Protein AF-0000000079068233 (afdb_homodimer)

Foldseek 3Di:
DDDDDLVRCPPHLQWDQAPVNFKIKRWTAFCVVVPFKTKIKMKGAAPDKAKAFAPPKKKKKAWQAAKKWKAQPVVRDIDIHHHGDMDIDPPRTTMMIHTNHTTIIMMMIGVGHHSPFHQDPVRYGDDDDDDD/DDDDDLVRCPPHLQWDQAPVNFKIKRWTAFCVVVPFKTKIKMKGAAPDKAKAFAPPKKKKKAWQAAKKWKAQPVVRDIDIHHHGDMDIPPPRTTMMIHTNHTTIIMMMIGRGHHSPFHQDPVRYGDDDDDDD

Nearest PDB structures (foldseek):
  5bxx-assembly2_C  TM=9.827E-01  e=3.154E-15  Sphingopyxis alaskensis RB2256
  5onm-assembly1_A  TM=8.875E-01  e=9.968E-16  Paenibacillus lautus
  5wse-assembly1_D  TM=8.541E-01  e=3.358E-06  Thermotoga maritima MSB8
  5wsf-assembly2_C  TM=8.326E-01  e=1.940E-06  Thermotoga maritima MSB8
  6djz-assembly1_B  TM=8.002E-01  e=8.083E-05  Homo sapiens

pLDDT: mean 96.26, std 4.78, range [65.56, 98.94]

Radius of gyration: 17.79 Å; Cα contacts (8 Å, |Δi|>4): 724; chains: 2; bounding box: 41×50×44 Å

Organism: Streptomyces microflavus (NCBI:txid1919)

Structure (mmCIF, N/CA/C/O backbone):
data_AF-0000000079068233-model_v1
#
loop_
_entity.id
_entity.type
_entity.pdbx_description
1 polymer 'L-ectoine synthase'
#
loop_
_atom_site.group_PDB
_atom_site.id
_atom_site.type_symbol
_atom_site.label_atom_id
_atom_site.label_alt_id
_atom_site.label_comp_id
_atom_site.label_asym_id
_atom_site.label_entity_id
_atom_site.label_seq_id
_atom_site.pdbx_PDB_ins_code
_atom_site.Cartn_x
_atom_site.Cartn_y
_atom_site.Cartn_z
_atom_site.occupancy
_atom_site.B_iso_or_equiv
_atom_site.auth_seq_id
_atom_site.auth_comp_id
_atom_site.auth_asym_id
_atom_site.auth_atom_id
_atom_site.pdbx_PDB_model_num
ATOM 1 N N . MET A 1 1 ? 14.102 9 7.059 1 97.12 1 MET A N 1
ATOM 2 C CA . MET A 1 1 ? 13.273 9.102 5.859 1 97.12 1 MET A CA 1
ATOM 3 C C . MET A 1 1 ? 13.969 8.461 4.66 1 97.12 1 MET A C 1
ATOM 5 O O . MET A 1 1 ? 15.172 8.664 4.457 1 97.12 1 MET A O 1
ATOM 9 N N . ILE A 1 2 ? 13.297 7.566 3.979 1 97.56 2 ILE A N 1
ATOM 10 C CA . ILE A 1 2 ? 13.773 6.969 2.738 1 97.56 2 ILE A CA 1
ATOM 11 C C . ILE A 1 2 ? 12.898 7.422 1.572 1 97.56 2 ILE A C 1
ATOM 13 O O . ILE A 1 2 ? 11.672 7.363 1.653 1 97.56 2 ILE A O 1
ATOM 17 N N . VAL A 1 3 ? 13.445 7.988 0.503 1 98.44 3 VAL A N 1
ATOM 18 C CA . VAL A 1 3 ? 12.75 8.305 -0.736 1 98.44 3 VAL A CA 1
ATOM 19 C C . VAL A 1 3 ? 13.258 7.414 -1.865 1 98.44 3 VAL A C 1
ATOM 21 O O . VAL A 1 3 ? 14.469 7.352 -2.117 1 98.44 3 VAL A O 1
ATOM 24 N N . ARG A 1 4 ? 12.398 6.699 -2.479 1 98.44 4 ARG A N 1
ATOM 25 C CA . ARG A 1 4 ? 12.719 5.75 -3.537 1 98.44 4 ARG A CA 1
ATOM 26 C C . ARG A 1 4 ? 11.625 5.723 -4.598 1 98.44 4 ARG A C 1
ATOM 28 O O . ARG A 1 4 ? 10.438 5.852 -4.277 1 98.44 4 ARG A O 1
ATOM 35 N N . SER A 1 5 ? 11.992 5.496 -5.879 1 98.75 5 SER A N 1
ATOM 36 C CA . SER A 1 5 ? 11 5.398 -6.945 1 98.75 5 SER A CA 1
ATOM 37 C C . SER A 1 5 ? 11.062 4.043 -7.641 1 98.75 5 SER A C 1
ATOM 39 O O . SER A 1 5 ? 12.078 3.344 -7.555 1 98.75 5 SER A O 1
ATOM 41 N N . PHE A 1 6 ? 9.953 3.699 -8.281 1 98.56 6 PHE A N 1
ATOM 42 C CA . PHE A 1 6 ? 9.953 2.479 -9.078 1 98.56 6 PHE A CA 1
ATOM 43 C C . PHE A 1 6 ? 10.992 2.559 -10.195 1 98.56 6 PHE A C 1
ATOM 45 O O . PHE A 1 6 ? 11.602 1.549 -10.547 1 98.56 6 PHE A O 1
ATOM 52 N N . SER A 1 7 ? 11.141 3.719 -10.75 1 97.75 7 SER A N 1
ATOM 53 C CA . SER A 1 7 ? 12.156 3.881 -11.781 1 97.75 7 SER A CA 1
ATOM 54 C C . SER A 1 7 ? 13.547 3.584 -11.242 1 97.75 7 SER A C 1
ATOM 56 O O . SER A 1 7 ? 14.391 3.029 -11.945 1 97.75 7 SER A O 1
ATOM 58 N N . ASP A 1 8 ? 13.828 3.934 -9.93 1 95.88 8 ASP A N 1
ATOM 59 C CA . ASP A 1 8 ? 15.117 3.699 -9.289 1 95.88 8 ASP A CA 1
ATOM 60 C C . ASP A 1 8 ? 15.406 2.205 -9.172 1 95.88 8 ASP A C 1
ATOM 62 O O . ASP A 1 8 ? 16.562 1.79 -9.18 1 95.88 8 ASP A O 1
ATOM 66 N N . ILE A 1 9 ? 14.352 1.406 -9.055 1 96.62 9 ILE A N 1
ATOM 67 C CA . ILE A 1 9 ? 14.656 0.02 -8.711 1 96.62 9 ILE A CA 1
ATOM 68 C C . ILE A 1 9 ? 14.406 -0.878 -9.922 1 96.62 9 ILE A C 1
ATOM 70 O O . ILE A 1 9 ? 14.641 -2.086 -9.867 1 96.62 9 ILE A O 1
ATOM 74 N N . GLU A 1 10 ? 13.984 -0.286 -11.062 1 97.06 10 GLU A N 1
ATOM 75 C CA . GLU A 1 10 ? 13.805 -1.051 -12.297 1 97.06 10 GLU A CA 1
ATOM 76 C C . GLU A 1 10 ? 15.094 -1.745 -12.719 1 97.06 10 GLU A C 1
ATOM 78 O O . GLU A 1 10 ? 16.156 -1.132 -12.719 1 97.06 10 GLU A O 1
ATOM 83 N N . ASN A 1 11 ? 15.055 -3.043 -12.922 1 96.81 11 ASN A N 1
ATOM 84 C CA . ASN A 1 11 ? 16.141 -3.896 -13.398 1 96.81 11 ASN A CA 1
ATOM 85 C C . ASN A 1 11 ? 17.219 -4.066 -12.336 1 96.81 11 ASN A C 1
ATOM 87 O O . ASN A 1 11 ? 18.375 -4.32 -12.672 1 96.81 11 ASN A O 1
ATOM 91 N N . THR A 1 12 ? 16.953 -3.764 -11.133 1 97.56 12 THR A N 1
ATOM 92 C CA . THR A 1 12 ? 17.812 -4.145 -10.016 1 97.56 12 THR A CA 1
ATOM 93 C C . THR A 1 12 ? 17.328 -5.445 -9.383 1 97.56 12 THR A C 1
ATOM 95 O O . THR A 1 12 ? 16.391 -6.074 -9.883 1 97.56 12 THR A O 1
ATOM 98 N N . ASP A 1 13 ? 17.938 -5.863 -8.258 1 96.69 13 ASP A N 1
ATOM 99 C CA . ASP A 1 13 ? 17.531 -7.078 -7.543 1 96.69 13 ASP A CA 1
ATOM 100 C C . ASP A 1 13 ? 16.172 -6.906 -6.879 1 96.69 13 ASP A C 1
ATOM 102 O O . ASP A 1 13 ? 15.555 -7.887 -6.465 1 96.69 13 ASP A O 1
ATOM 106 N N . ARG A 1 14 ? 15.68 -5.688 -6.844 1 97.69 14 ARG A N 1
ATOM 107 C CA . ARG A 1 14 ? 14.367 -5.43 -6.254 1 97.69 14 ARG A CA 1
ATOM 108 C C . ARG A 1 14 ? 13.266 -5.535 -7.301 1 97.69 14 ARG A C 1
ATOM 110 O O . ARG A 1 14 ? 12.078 -5.449 -6.973 1 97.69 14 ARG A O 1
ATOM 117 N N . HIS A 1 15 ? 13.672 -5.59 -8.555 1 98.19 15 HIS A N 1
ATOM 118 C CA . HIS A 1 15 ? 12.758 -5.824 -9.672 1 98.19 15 HIS A CA 1
ATOM 119 C C . HIS A 1 15 ? 12.711 -7.301 -10.047 1 98.19 15 HIS A C 1
ATOM 121 O O . HIS A 1 15 ? 13.516 -7.766 -10.852 1 98.19 15 HIS A O 1
ATOM 127 N N . VAL A 1 16 ? 11.703 -8.031 -9.484 1 97.44 16 VAL A N 1
ATOM 128 C CA . VAL A 1 16 ? 11.625 -9.484 -9.594 1 97.44 16 VAL A CA 1
ATOM 129 C C . VAL A 1 16 ? 10.727 -9.859 -10.773 1 97.44 16 VAL A C 1
ATOM 131 O O . VAL A 1 16 ? 9.617 -9.344 -10.906 1 97.44 16 VAL A O 1
ATOM 134 N N . LYS A 1 17 ? 11.211 -10.688 -11.578 1 96.75 17 LYS A N 1
ATOM 135 C CA . LYS A 1 17 ? 10.422 -11.328 -12.625 1 96.75 17 LYS A CA 1
ATOM 136 C C . LYS A 1 17 ? 10.125 -12.789 -12.281 1 96.75 17 LYS A C 1
ATOM 138 O O . LYS A 1 17 ? 11.047 -13.547 -11.969 1 96.75 17 LYS A O 1
ATOM 143 N N . SER A 1 18 ? 8.898 -13.055 -12.344 1 96.19 18 SER A N 1
ATOM 144 C CA . SER A 1 18 ? 8.5 -14.391 -11.914 1 96.19 18 SER A CA 1
ATOM 145 C C . SER A 1 18 ? 9.109 -15.469 -12.812 1 96.19 18 SER A C 1
ATOM 147 O O . SER A 1 18 ? 9.258 -15.266 -14.016 1 96.19 18 SER A O 1
ATOM 149 N N . ALA A 1 19 ? 9.352 -16.688 -12.219 1 94.81 19 ALA A N 1
ATOM 150 C CA . ALA A 1 19 ? 9.789 -17.844 -12.984 1 94.81 19 ALA A CA 1
ATOM 151 C C . ALA A 1 19 ? 8.711 -18.297 -13.961 1 94.81 19 ALA A C 1
ATOM 153 O O . ALA A 1 19 ? 9.023 -18.781 -15.062 1 94.81 19 ALA A O 1
ATOM 154 N N . SER A 1 20 ? 7.438 -18.172 -13.633 1 94.19 20 SER A N 1
ATOM 155 C CA . SER A 1 20 ? 6.324 -18.578 -14.477 1 94.19 20 SER A CA 1
ATOM 156 C C . SER A 1 20 ? 6.191 -17.688 -15.703 1 94.19 20 SER A C 1
ATOM 158 O O . SER A 1 20 ? 5.516 -18.031 -16.672 1 94.19 20 SER A O 1
ATOM 160 N N . GLY A 1 21 ? 6.758 -16.469 -15.656 1 96.62 21 GLY A N 1
ATOM 161 C CA . GLY A 1 21 ? 6.656 -15.508 -16.734 1 96.62 21 GLY A CA 1
ATOM 162 C C . GLY A 1 21 ? 5.328 -14.781 -16.781 1 96.62 21 GLY A C 1
ATOM 163 O O . GLY A 1 21 ? 5 -14.117 -17.766 1 96.62 21 GLY A O 1
ATOM 164 N N . THR A 1 22 ? 4.535 -14.844 -15.711 1 97.81 22 THR A N 1
ATOM 165 C CA . THR A 1 22 ? 3.182 -14.305 -15.766 1 97.81 22 THR A CA 1
ATOM 166 C C . THR A 1 22 ? 3.107 -12.953 -15.062 1 97.81 22 THR A C 1
ATOM 168 O O . THR A 1 22 ? 2.125 -12.219 -15.211 1 97.81 22 THR A O 1
ATOM 171 N N . TRP A 1 23 ? 4.082 -12.633 -14.266 1 98 23 TRP A N 1
ATOM 172 C CA . TRP A 1 23 ? 4.035 -11.383 -13.516 1 98 23 TRP A CA 1
ATOM 173 C C . TRP A 1 23 ? 5.441 -10.875 -13.227 1 98 23 TRP A C 1
ATOM 175 O O . TRP A 1 23 ? 6.422 -11.609 -13.375 1 98 23 TRP A O 1
ATOM 185 N N . GLU A 1 24 ? 5.574 -9.617 -12.922 1 98.38 24 GLU A N 1
ATOM 186 C CA . GLU A 1 24 ? 6.766 -8.977 -12.367 1 98.38 24 GLU A CA 1
ATOM 187 C C . GLU A 1 24 ? 6.406 -8.055 -11.211 1 98.38 24 GLU A C 1
ATOM 189 O O . GLU A 1 24 ? 5.27 -7.598 -11.102 1 98.38 24 GLU A O 1
ATOM 194 N N . SER A 1 25 ? 7.414 -7.84 -10.344 1 98.5 25 SER A N 1
ATOM 195 C CA . SER A 1 25 ? 7.16 -7.062 -9.133 1 98.5 25 SER A CA 1
ATOM 196 C C . SER A 1 25 ? 8.344 -6.172 -8.789 1 98.5 25 SER A C 1
ATOM 198 O O . SER A 1 25 ? 9.477 -6.645 -8.703 1 98.5 25 SER A O 1
ATOM 200 N N . LYS A 1 26 ? 8.086 -4.855 -8.711 1 98.56 26 LYS A N 1
ATOM 201 C CA . LYS A 1 26 ? 9.047 -3.92 -8.125 1 98.56 26 LYS A CA 1
ATOM 202 C C . LYS A 1 26 ? 8.82 -3.756 -6.629 1 98.56 26 LYS A C 1
ATOM 204 O O . LYS A 1 26 ? 7.789 -3.217 -6.207 1 98.56 26 LYS A O 1
ATOM 209 N N . ARG A 1 27 ? 9.75 -4.203 -5.793 1 98.69 27 ARG A N 1
ATOM 210 C CA . ARG A 1 27 ? 9.586 -4.309 -4.348 1 98.69 27 ARG A CA 1
ATOM 211 C C . ARG A 1 27 ? 10.312 -3.176 -3.631 1 98.69 27 ARG A C 1
ATOM 213 O O . ARG A 1 27 ? 11.516 -3.266 -3.375 1 98.69 27 ARG A O 1
ATOM 220 N N . ILE A 1 28 ? 9.594 -2.186 -3.277 1 98.62 28 ILE A N 1
ATOM 221 C CA . ILE A 1 28 ? 10.164 -0.883 -2.949 1 98.62 28 ILE A CA 1
ATOM 222 C C . ILE A 1 28 ? 10.414 -0.79 -1.445 1 98.62 28 ILE A C 1
ATOM 224 O O . ILE A 1 28 ? 11.336 -0.1 -1.002 1 98.62 28 ILE A O 1
ATOM 228 N N . VAL A 1 29 ? 9.633 -1.408 -0.599 1 98.69 29 VAL A N 1
ATOM 229 C CA . VAL A 1 29 ? 9.883 -1.619 0.823 1 98.69 29 VAL A CA 1
ATOM 230 C C . VAL A 1 29 ? 9.984 -3.115 1.113 1 98.69 29 VAL A C 1
ATOM 232 O O . VAL A 1 29 ? 9.094 -3.885 0.758 1 98.69 29 VAL A O 1
ATOM 235 N N . LEU A 1 30 ? 11.055 -3.49 1.743 1 98.44 30 LEU A N 1
ATOM 236 C CA . LEU A 1 30 ? 11.32 -4.895 2.041 1 98.44 30 LEU A CA 1
ATOM 237 C C . LEU A 1 30 ? 11.5 -5.105 3.541 1 98.44 30 LEU A C 1
ATOM 239 O O . LEU A 1 30 ? 11.5 -4.145 4.312 1 98.44 30 LEU A O 1
ATOM 243 N N . ALA A 1 31 ? 11.617 -6.398 3.906 1 97.94 31 ALA A N 1
ATOM 244 C CA . ALA A 1 31 ? 11.812 -6.773 5.305 1 97.94 31 ALA A CA 1
ATOM 245 C C . ALA A 1 31 ? 13.023 -6.055 5.898 1 97.94 31 ALA A C 1
ATOM 247 O O . ALA A 1 31 ? 13.016 -5.695 7.078 1 97.94 31 ALA A O 1
ATOM 248 N N . LYS A 1 32 ? 14.008 -5.875 5.09 1 97.38 32 LYS A N 1
ATOM 249 C CA . LYS A 1 32 ? 15.25 -5.305 5.594 1 97.38 32 LYS A CA 1
ATOM 250 C C . LYS A 1 32 ? 15.055 -3.854 6.027 1 97.38 32 LYS A C 1
ATOM 252 O O . LYS A 1 32 ? 15.891 -3.289 6.73 1 97.38 32 LYS A O 1
ATOM 257 N N . GLU A 1 33 ? 14 -3.215 5.59 1 97.69 33 GLU A N 1
ATOM 258 C CA . GLU A 1 33 ? 13.711 -1.863 6.062 1 97.69 33 GLU A CA 1
ATOM 259 C C . GLU A 1 33 ? 13.164 -1.881 7.488 1 97.69 33 GLU A C 1
ATOM 261 O O . GLU A 1 33 ? 13.07 -0.835 8.133 1 97.69 33 GLU A O 1
ATOM 266 N N . LYS A 1 34 ? 12.703 -3.025 8.016 1 97.31 34 LYS A N 1
ATOM 267 C CA . LYS A 1 34 ? 12.359 -3.264 9.414 1 97.31 34 LYS A CA 1
ATOM 268 C C . LYS A 1 34 ? 11.219 -2.355 9.859 1 97.31 34 LYS A C 1
ATOM 270 O O . LYS A 1 34 ? 11.234 -1.829 10.969 1 97.31 34 LYS A O 1
ATOM 275 N N . VAL A 1 35 ? 10.203 -2.279 8.977 1 97.94 35 VAL A N 1
ATOM 276 C CA . VAL A 1 35 ? 9.141 -1.346 9.336 1 97.94 35 VAL A CA 1
ATOM 277 C C . VAL A 1 35 ? 7.828 -2.105 9.531 1 97.94 35 VAL A C 1
ATOM 279 O O . VAL A 1 35 ? 6.777 -1.496 9.727 1 97.94 35 VAL A O 1
ATOM 282 N N . GLY A 1 36 ? 7.828 -3.389 9.406 1 97.5 36 GLY A N 1
ATOM 283 C CA . GLY A 1 36 ? 6.688 -4.203 9.797 1 97.5 36 GLY A CA 1
ATOM 284 C C . GLY A 1 36 ? 5.801 -4.578 8.625 1 97.5 36 GLY A C 1
ATOM 285 O O . GLY A 1 36 ? 4.801 -5.285 8.797 1 97.5 36 GLY A O 1
ATOM 286 N N . PHE A 1 37 ? 6.07 -4.098 7.449 1 98.62 37 PHE A N 1
ATOM 287 C CA . PHE A 1 37 ? 5.395 -4.484 6.215 1 98.62 37 PHE A CA 1
ATOM 288 C C . PHE A 1 37 ? 6.324 -4.344 5.02 1 98.62 37 PHE A C 1
ATOM 290 O O . PHE A 1 37 ? 7.395 -3.738 5.125 1 98.62 37 PHE A O 1
ATOM 297 N N . SER A 1 38 ? 6.008 -4.941 3.924 1 98.69 38 SER A N 1
ATOM 298 C CA . SER A 1 38 ? 6.637 -4.648 2.641 1 98.69 38 SER A CA 1
ATOM 299 C C . SER A 1 38 ? 5.629 -4.086 1.645 1 98.69 38 SER A C 1
ATOM 301 O O . SER A 1 38 ? 4.422 -4.281 1.8 1 98.69 38 SER A O 1
ATOM 303 N N . LEU A 1 39 ? 6.09 -3.332 0.691 1 98.88 39 LEU A N 1
ATOM 304 C CA . LEU A 1 39 ? 5.281 -2.617 -0.293 1 98.88 39 LEU A CA 1
ATOM 305 C C . LEU A 1 39 ? 5.844 -2.811 -1.698 1 98.88 39 LEU A C 1
ATOM 307 O O . LEU A 1 39 ? 7.039 -2.617 -1.927 1 98.88 39 LEU A O 1
ATOM 311 N N . HIS A 1 40 ? 4.906 -3.189 -2.613 1 98.69 40 HIS A N 1
ATOM 312 C CA . HIS A 1 40 ? 5.332 -3.549 -3.963 1 98.69 40 HIS A CA 1
ATOM 313 C C . HIS A 1 40 ? 4.375 -2.992 -5.008 1 98.69 40 HIS A C 1
ATOM 315 O O . HIS A 1 40 ? 3.195 -2.766 -4.719 1 98.69 40 HIS A O 1
ATOM 321 N N . GLU A 1 41 ? 4.926 -2.746 -6.207 1 98.81 41 GLU A N 1
ATOM 322 C CA . GLU A 1 41 ? 4.098 -2.697 -7.406 1 98.81 41 GLU A CA 1
ATOM 323 C C . GLU A 1 41 ? 4.258 -3.965 -8.242 1 98.81 41 GLU A C 1
ATOM 325 O O . GLU A 1 41 ? 5.375 -4.328 -8.617 1 98.81 41 GLU A O 1
ATOM 330 N N . THR A 1 42 ? 3.191 -4.59 -8.516 1 98.75 42 THR A N 1
ATOM 331 C CA . THR A 1 42 ? 3.207 -5.82 -9.305 1 98.75 42 THR A CA 1
ATOM 332 C C . THR A 1 42 ? 2.375 -5.664 -10.57 1 98.75 42 THR A C 1
ATOM 334 O O . THR A 1 42 ? 1.307 -5.051 -10.547 1 98.75 42 THR A O 1
ATOM 337 N N . VAL A 1 43 ? 2.889 -6.152 -11.648 1 98.81 43 VAL A N 1
ATOM 338 C CA . VAL A 1 43 ? 2.148 -6.23 -12.906 1 98.81 43 VAL A CA 1
ATOM 339 C C . VAL A 1 43 ? 1.946 -7.695 -13.289 1 98.81 43 VAL A C 1
ATOM 341 O O . VAL A 1 43 ? 2.908 -8.461 -13.359 1 98.81 43 VAL A O 1
ATOM 344 N N . LEU A 1 44 ? 0.718 -8.078 -13.391 1 98.81 44 LEU A N 1
ATOM 345 C CA . LEU A 1 44 ? 0.371 -9.367 -13.984 1 98.81 44 LEU A CA 1
ATOM 346 C C . LEU A 1 44 ? -0.064 -9.195 -15.43 1 98.81 44 LEU A C 1
ATOM 348 O O . LEU A 1 44 ? -0.825 -8.273 -15.75 1 98.81 44 LEU A O 1
ATOM 352 N N . TYR A 1 45 ? 0.343 -10.039 -16.312 1 98.81 45 TYR A N 1
ATOM 353 C CA . TYR A 1 45 ? 0.228 -9.805 -17.75 1 98.81 45 TYR A CA 1
ATOM 354 C C . TYR A 1 45 ? -1.115 -10.289 -18.281 1 98.81 45 TYR A C 1
ATOM 356 O O . TYR A 1 45 ? -1.603 -11.344 -17.875 1 98.81 45 TYR A O 1
ATOM 364 N N . ALA A 1 46 ? -1.608 -9.547 -19.234 1 98.81 46 ALA A N 1
ATOM 365 C CA . ALA A 1 46 ? -2.871 -9.883 -19.891 1 98.81 46 ALA A CA 1
ATOM 366 C C . ALA A 1 46 ? -2.824 -11.289 -20.484 1 98.81 46 ALA A C 1
ATOM 368 O O . ALA A 1 46 ? -1.819 -11.68 -21.078 1 98.81 46 ALA A O 1
ATOM 369 N N . GLY A 1 47 ? -3.93 -11.992 -20.234 1 98.56 47 GLY A N 1
ATOM 370 C CA . GLY A 1 47 ? -4.078 -13.289 -20.891 1 98.56 47 GLY A CA 1
ATOM 371 C C . GLY A 1 47 ? -3.428 -14.422 -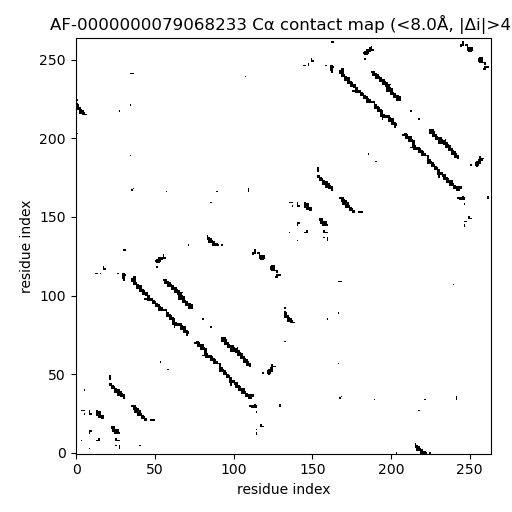20.109 1 98.56 47 GLY A C 1
ATOM 372 O O . GLY A 1 47 ? -3.531 -15.586 -20.5 1 98.56 47 GLY A O 1
ATOM 373 N N . THR A 1 48 ? -2.742 -14.102 -19.031 1 98.31 48 THR A N 1
ATOM 374 C CA . THR A 1 48 ? -2.129 -15.141 -18.203 1 98.31 48 THR A CA 1
ATOM 375 C C . THR A 1 48 ? -3.055 -15.547 -17.062 1 98.31 48 THR A C 1
ATOM 377 O O . THR A 1 48 ? -4.125 -14.961 -16.891 1 98.31 48 THR A O 1
ATOM 380 N N . GLU A 1 49 ? -2.699 -16.562 -16.453 1 97.75 49 GLU A N 1
ATOM 381 C CA . GLU A 1 49 ? -3.328 -17.031 -15.219 1 97.75 49 GLU A CA 1
ATOM 382 C C . GLU A 1 49 ? -2.291 -17.281 -14.125 1 97.75 49 GLU A C 1
ATOM 384 O O . GLU A 1 49 ? -1.25 -17.891 -14.383 1 97.75 49 GLU A O 1
ATOM 389 N N . THR A 1 50 ? -2.539 -16.734 -12.961 1 96.94 50 THR A N 1
ATOM 390 C CA . THR A 1 50 ? -1.636 -16.922 -11.828 1 96.94 50 THR A CA 1
ATOM 391 C C . THR A 1 50 ? -2.398 -17.422 -10.609 1 96.94 50 THR A C 1
ATOM 393 O O . THR A 1 50 ? -3.273 -16.734 -10.086 1 96.94 50 THR A O 1
ATOM 396 N N . SER A 1 51 ? -2.113 -18.641 -10.188 1 96.25 51 SER A N 1
ATOM 397 C CA . SER A 1 51 ? -2.66 -19.219 -8.961 1 96.25 51 SER A CA 1
ATOM 398 C C . SER A 1 51 ? -1.671 -19.094 -7.805 1 96.25 51 SER A C 1
ATOM 400 O O . SER A 1 51 ? -0.512 -19.484 -7.93 1 96.25 51 SER A O 1
ATOM 402 N N . MET A 1 52 ? -2.184 -18.531 -6.652 1 95.19 52 MET A N 1
ATOM 403 C CA . MET A 1 52 ? -1.288 -18.188 -5.555 1 95.19 52 MET A CA 1
ATOM 404 C C . MET A 1 52 ? -1.858 -18.641 -4.219 1 95.19 52 MET A C 1
ATOM 406 O O . MET A 1 52 ? -3.072 -18.797 -4.074 1 95.19 52 MET A O 1
ATOM 410 N N . TRP A 1 53 ? -0.96 -18.906 -3.34 1 94.44 53 TRP A N 1
ATOM 411 C CA . TRP A 1 53 ? -1.292 -19.25 -1.96 1 94.44 53 TRP A CA 1
ATOM 412 C C . TRP A 1 53 ? -0.284 -18.641 -0.991 1 94.44 53 TRP A C 1
ATOM 414 O O . TRP A 1 53 ? 0.875 -19.062 -0.947 1 94.44 53 TRP A O 1
ATOM 424 N N . TYR A 1 54 ? -0.726 -17.703 -0.247 1 93.44 54 TYR A N 1
ATOM 425 C CA . TYR A 1 54 ? 0.105 -17.078 0.775 1 93.44 54 TYR A CA 1
ATOM 426 C C . TYR A 1 54 ? -0.119 -17.719 2.135 1 93.44 54 TYR A C 1
ATOM 428 O O . TYR A 1 54 ? -0.662 -17.094 3.049 1 93.44 54 TYR A O 1
ATOM 436 N N . ALA A 1 55 ? 0.453 -18.891 2.309 1 92.12 55 ALA A N 1
ATOM 437 C CA . ALA A 1 55 ? 0.266 -19.688 3.516 1 92.12 55 ALA A CA 1
ATOM 438 C C . ALA A 1 55 ? 0.897 -19.016 4.73 1 92.12 55 ALA A C 1
ATOM 440 O O . ALA A 1 55 ? 0.51 -19.281 5.867 1 92.12 55 ALA A O 1
ATOM 441 N N . ASN A 1 56 ? 1.839 -18.109 4.457 1 93.38 56 ASN A N 1
ATOM 442 C CA . ASN A 1 56 ? 2.648 -17.547 5.535 1 93.38 56 ASN A CA 1
ATOM 443 C C . ASN A 1 56 ? 2.504 -16.031 5.617 1 93.38 56 ASN A C 1
ATOM 445 O O . ASN A 1 56 ? 3.199 -15.375 6.398 1 93.38 56 ASN A O 1
ATOM 449 N N . HIS A 1 57 ? 1.644 -15.445 4.77 1 95.69 57 HIS A N 1
ATOM 450 C CA . HIS A 1 57 ? 1.548 -13.992 4.688 1 95.69 57 HIS A CA 1
ATOM 451 C C . HIS A 1 57 ? 0.095 -13.539 4.59 1 95.69 57 HIS A C 1
ATOM 453 O O . HIS A 1 57 ? -0.752 -14.266 4.07 1 95.69 57 HIS A O 1
ATOM 459 N N . ILE A 1 58 ? -0.143 -12.414 5.223 1 97.31 58 ILE A N 1
ATOM 460 C CA . ILE A 1 58 ? -1.303 -11.609 4.844 1 97.31 58 ILE A CA 1
ATOM 461 C C . ILE A 1 58 ? -0.927 -10.664 3.703 1 97.31 58 ILE A C 1
ATOM 463 O O . ILE A 1 58 ? 0.162 -10.086 3.699 1 97.31 58 ILE A O 1
ATOM 467 N N . GLU A 1 59 ? -1.827 -10.523 2.729 1 98.5 59 GLU A N 1
ATOM 468 C CA . GLU A 1 59 ? -1.572 -9.602 1.624 1 98.5 59 GLU A CA 1
ATOM 469 C C . GLU A 1 59 ? -2.805 -8.758 1.313 1 98.5 59 GLU A C 1
ATOM 471 O O . GLU A 1 59 ? -3.92 -9.281 1.244 1 98.5 59 GLU A O 1
ATOM 476 N N . ALA A 1 60 ? -2.635 -7.441 1.207 1 98.88 60 ALA A N 1
ATOM 477 C CA . ALA A 1 60 ? -3.592 -6.559 0.545 1 98.88 60 ALA A CA 1
ATOM 478 C C . ALA A 1 60 ? -3.133 -6.211 -0.869 1 98.88 60 ALA A C 1
ATOM 480 O O . ALA A 1 60 ? -1.961 -5.898 -1.089 1 98.88 60 ALA A O 1
ATOM 481 N N . VAL A 1 61 ? -4.027 -6.297 -1.831 1 98.94 61 VAL A N 1
ATOM 482 C CA . VAL A 1 61 ? -3.76 -5.988 -3.232 1 98.94 61 VAL A CA 1
ATOM 483 C C . VAL A 1 61 ? -4.715 -4.898 -3.713 1 98.94 61 VAL A C 1
ATOM 485 O O . VAL A 1 61 ? -5.93 -5.098 -3.742 1 98.94 61 VAL A O 1
ATOM 488 N N . LEU A 1 62 ? -4.184 -3.746 -4.105 1 98.94 62 LEU A N 1
ATOM 489 C CA . LEU A 1 62 ? -4.969 -2.631 -4.617 1 98.94 62 LEU A CA 1
ATOM 490 C C . LEU A 1 62 ? -4.719 -2.428 -6.109 1 98.94 62 LEU A C 1
ATOM 492 O O . LEU A 1 62 ? -3.605 -2.082 -6.512 1 98.94 62 LEU A O 1
ATOM 496 N N . CYS A 1 63 ? -5.762 -2.564 -6.922 1 98.94 63 CYS A N 1
ATOM 497 C CA . CYS A 1 63 ? -5.637 -2.361 -8.359 1 98.94 63 CYS A CA 1
ATOM 498 C C . CYS A 1 63 ? -5.484 -0.882 -8.695 1 98.94 63 CYS A C 1
ATOM 500 O O . CYS A 1 63 ? -6.285 -0.057 -8.25 1 98.94 63 CYS A O 1
ATOM 502 N N . THR A 1 64 ? -4.438 -0.608 -9.484 1 98.81 64 THR A N 1
ATOM 503 C CA . THR A 1 64 ? -4.238 0.777 -9.891 1 98.81 64 THR A CA 1
ATOM 504 C C . THR A 1 64 ? -4.457 0.932 -11.398 1 98.81 64 THR A C 1
ATOM 506 O O . THR A 1 64 ? -4.648 2.045 -11.891 1 98.81 64 THR A O 1
ATOM 509 N N . GLU A 1 65 ? -4.352 -0.043 -12.117 1 98.75 65 GLU A N 1
ATOM 510 C CA . GLU A 1 65 ? -4.531 -0.016 -13.562 1 98.75 65 GLU A CA 1
ATOM 511 C C . GLU A 1 65 ? -4.934 -1.388 -14.094 1 98.75 65 GLU A C 1
ATOM 513 O O . GLU A 1 65 ? -4.461 -2.414 -13.602 1 98.75 65 GLU A O 1
ATOM 518 N N . GLY A 1 66 ? -5.754 -1.421 -15.133 1 98.81 66 GLY A N 1
ATOM 519 C CA . GLY A 1 66 ? -6.18 -2.656 -15.773 1 98.81 66 GLY A CA 1
ATOM 520 C C . GLY A 1 66 ? -7.316 -3.346 -15.039 1 98.81 66 GLY A C 1
ATOM 521 O O . GLY A 1 66 ? -8.008 -2.725 -14.227 1 98.81 66 GLY A O 1
ATOM 522 N N . GLU A 1 67 ? -7.566 -4.559 -15.477 1 98.81 67 GLU A N 1
ATOM 523 C CA . GLU A 1 67 ? -8.664 -5.32 -14.891 1 98.81 67 GLU A CA 1
ATOM 524 C C . GLU A 1 67 ? -8.383 -6.82 -14.93 1 98.81 67 GLU A C 1
ATOM 526 O O . GLU A 1 67 ? -7.645 -7.293 -15.805 1 98.81 67 GLU A O 1
ATOM 531 N N . ALA A 1 68 ? -8.953 -7.508 -13.969 1 98.88 68 ALA A N 1
ATOM 532 C CA . ALA A 1 68 ? -8.75 -8.953 -13.867 1 98.88 68 ALA A CA 1
ATOM 533 C C . ALA A 1 68 ? -9.914 -9.625 -13.141 1 98.88 68 ALA A C 1
ATOM 535 O O . ALA A 1 68 ? -10.633 -8.977 -12.383 1 98.88 68 ALA A O 1
ATOM 536 N N . GLU A 1 69 ? -10.086 -10.844 -13.43 1 98.94 69 GLU A N 1
ATOM 537 C CA . GLU A 1 69 ? -10.961 -11.688 -12.625 1 98.94 69 GLU A CA 1
ATOM 538 C C . GLU A 1 69 ? -10.188 -12.352 -11.484 1 98.94 69 GLU A C 1
ATOM 540 O O . GLU A 1 69 ? -9.117 -12.922 -11.703 1 98.94 69 GLU A O 1
ATOM 545 N N . LEU A 1 70 ? -10.734 -12.242 -10.281 1 98.88 70 LEU A N 1
ATOM 546 C CA . LEU A 1 70 ? -10.211 -12.898 -9.086 1 98.88 70 LEU A CA 1
ATOM 547 C C . LEU A 1 70 ? -11.117 -14.039 -8.648 1 98.88 70 LEU A C 1
ATOM 549 O O . LEU A 1 70 ? -12.328 -13.852 -8.5 1 98.88 70 LEU A O 1
ATOM 553 N N . THR A 1 71 ? -10.531 -15.18 -8.477 1 98.81 71 THR A N 1
ATOM 554 C CA . THR A 1 71 ? -11.281 -16.312 -7.945 1 98.81 71 THR A CA 1
ATOM 555 C C . THR A 1 71 ? -10.758 -16.719 -6.57 1 98.81 71 THR A C 1
ATOM 557 O O . THR A 1 71 ? -9.555 -16.922 -6.391 1 98.81 71 THR A O 1
ATOM 560 N N . ASN A 1 72 ? -11.688 -16.703 -5.574 1 98.44 72 ASN A N 1
ATOM 561 C CA . ASN A 1 72 ? -11.422 -17.406 -4.324 1 98.44 72 ASN A CA 1
ATOM 562 C C . ASN A 1 72 ? -11.547 -18.906 -4.488 1 98.44 72 ASN A C 1
ATOM 564 O O . ASN A 1 72 ? -12.656 -19.438 -4.582 1 98.44 72 ASN A O 1
ATOM 568 N N . ASP A 1 73 ? -10.477 -19.578 -4.48 1 97.75 73 ASP A N 1
ATOM 569 C CA . ASP A 1 73 ? -10.492 -20.984 -4.824 1 97.75 73 ASP A CA 1
ATOM 570 C C . ASP A 1 73 ? -11.047 -21.828 -3.678 1 97.75 73 ASP A C 1
ATOM 572 O O . ASP A 1 73 ? -11.383 -23 -3.863 1 97.75 73 ASP A O 1
ATOM 576 N N . GLU A 1 74 ? -11.102 -21.266 -2.488 1 97 74 GLU A N 1
ATOM 577 C CA . GLU A 1 74 ? -11.695 -21.984 -1.358 1 97 74 GLU A CA 1
ATOM 578 C C . GLU A 1 74 ? -13.203 -22.109 -1.514 1 97 74 GLU A C 1
ATOM 580 O O . GLU A 1 74 ? -13.805 -23.094 -1.081 1 97 74 GLU A O 1
ATOM 585 N N . THR A 1 75 ? -13.828 -21.156 -2.088 1 97.56 75 THR A N 1
ATOM 586 C CA . THR A 1 75 ? -15.281 -21.078 -2.086 1 97.56 75 THR A CA 1
ATOM 587 C C . THR A 1 75 ? -15.828 -21.141 -3.512 1 97.56 75 THR A C 1
ATOM 589 O O . THR A 1 75 ? -17.016 -21.375 -3.717 1 97.56 75 THR A O 1
ATOM 592 N N . GLY A 1 76 ? -14.984 -20.766 -4.484 1 98 76 GLY A N 1
ATOM 593 C CA . GLY A 1 76 ? -15.422 -20.656 -5.867 1 98 76 GLY A CA 1
ATOM 594 C C . GLY A 1 76 ? -15.953 -19.281 -6.227 1 98 76 GLY A C 1
ATOM 595 O O . GLY A 1 76 ? -16.281 -19.016 -7.387 1 98 76 GLY A O 1
ATOM 596 N N . GLU A 1 77 ? -16.078 -18.391 -5.281 1 98.19 77 GLU A N 1
ATOM 597 C CA . GLU A 1 77 ? -16.562 -17.031 -5.527 1 98.19 77 GLU A CA 1
ATOM 598 C C . GLU A 1 77 ? -15.625 -16.266 -6.457 1 98.19 77 GLU A C 1
ATOM 600 O O . GLU A 1 77 ? -14.398 -16.359 -6.324 1 98.19 77 GLU A O 1
ATOM 605 N N . THR A 1 78 ? -16.188 -15.508 -7.422 1 98.69 78 THR A N 1
ATOM 606 C CA . THR A 1 78 ? -15.398 -14.695 -8.344 1 98.69 78 THR A CA 1
ATOM 607 C C . THR A 1 78 ? -15.711 -13.211 -8.172 1 98.69 78 THR A C 1
ATOM 609 O O . THR A 1 78 ? -16.844 -12.852 -7.828 1 98.69 78 THR A O 1
ATOM 612 N N . HIS A 1 79 ? -14.758 -12.398 -8.367 1 98.81 79 HIS A N 1
ATOM 613 C CA . HIS A 1 79 ? -14.867 -10.945 -8.352 1 98.81 79 HIS A CA 1
ATOM 614 C C . HIS A 1 79 ? -14.172 -10.328 -9.555 1 98.81 79 HIS A C 1
ATOM 616 O O . HIS A 1 79 ? -13.156 -10.852 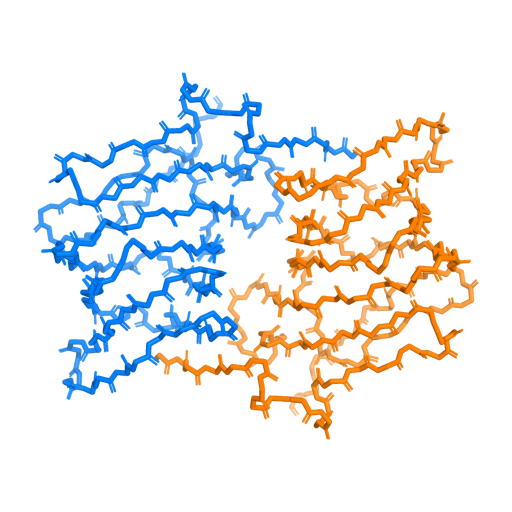-10.023 1 98.81 79 HIS A O 1
ATOM 622 N N . TRP A 1 80 ? -14.75 -9.297 -10.055 1 98.75 80 TRP A N 1
ATOM 623 C CA . TRP A 1 80 ? -14.07 -8.469 -11.047 1 98.75 80 TRP A CA 1
ATOM 624 C C . TRP A 1 80 ? -13.359 -7.301 -10.391 1 98.75 80 TRP A C 1
ATOM 626 O O . TRP A 1 80 ? -13.977 -6.512 -9.672 1 98.75 80 TRP A O 1
ATOM 636 N N . ILE A 1 81 ? -12.062 -7.227 -10.633 1 98.88 81 ILE A N 1
ATOM 637 C CA . ILE A 1 81 ? -11.234 -6.227 -9.969 1 98.88 81 ILE A CA 1
ATOM 638 C C . ILE A 1 81 ? -10.805 -5.156 -10.977 1 98.88 81 ILE A C 1
ATOM 640 O O . ILE A 1 81 ? -10.273 -5.477 -12.039 1 98.88 81 ILE A O 1
ATOM 644 N N . SER A 1 82 ? -11.086 -3.951 -10.68 1 98.75 82 SER A N 1
ATOM 645 C CA . SER A 1 82 ? -10.703 -2.793 -11.484 1 98.75 82 SER A CA 1
ATOM 646 C C . SER A 1 82 ? -10.062 -1.711 -10.617 1 98.75 82 SER A C 1
ATOM 648 O O . SER A 1 82 ? -10.016 -1.83 -9.398 1 98.75 82 SER A O 1
ATOM 650 N N . PRO A 1 83 ? -9.484 -0.661 -11.281 1 98.75 83 PRO A N 1
ATOM 651 C CA . PRO A 1 83 ? -8.75 0.339 -10.508 1 98.75 83 PRO A CA 1
ATOM 652 C C . PRO A 1 83 ? -9.555 0.9 -9.344 1 98.75 83 PRO A C 1
ATOM 654 O O . PRO A 1 83 ? -10.719 1.262 -9.516 1 98.75 83 PRO A O 1
ATOM 657 N N . GLY A 1 84 ? -8.938 0.903 -8.195 1 98.69 84 GLY A N 1
ATOM 658 C CA . GLY A 1 84 ? -9.578 1.395 -6.988 1 98.69 84 GLY A CA 1
ATOM 659 C C . GLY A 1 84 ? -10.18 0.289 -6.141 1 98.69 84 GLY A C 1
ATOM 660 O O . GLY A 1 84 ? -10.602 0.529 -5.008 1 98.69 84 GLY A O 1
ATOM 661 N N . THR A 1 85 ? -10.234 -0.883 -6.66 1 98.88 85 THR A N 1
ATOM 662 C CA . THR A 1 85 ? -10.719 -2.031 -5.898 1 98.88 85 THR A CA 1
ATOM 663 C C . THR A 1 85 ? -9.555 -2.777 -5.25 1 98.88 85 THR A C 1
ATOM 665 O O . THR A 1 85 ? -8.516 -2.986 -5.879 1 98.88 85 THR A O 1
ATOM 668 N N . MET A 1 86 ? -9.727 -3.084 -3.961 1 98.94 86 MET A N 1
ATOM 669 C CA . MET A 1 86 ? -8.734 -3.83 -3.184 1 98.94 86 MET A CA 1
ATOM 670 C C . MET A 1 86 ? -9.281 -5.195 -2.783 1 98.94 86 MET A C 1
ATOM 672 O O . MET A 1 86 ? -10.461 -5.328 -2.463 1 98.94 86 MET A O 1
ATOM 676 N N . TYR A 1 87 ? -8.461 -6.195 -2.816 1 98.88 87 TYR A N 1
ATOM 677 C CA . TYR A 1 87 ? -8.789 -7.43 -2.117 1 98.88 87 TYR A CA 1
ATOM 678 C C . TYR A 1 87 ? -7.742 -7.758 -1.061 1 98.88 87 TYR A C 1
ATOM 680 O O . TYR A 1 87 ? -6.555 -7.484 -1.248 1 98.88 87 TYR A O 1
ATOM 688 N N . LEU A 1 88 ? -8.188 -8.289 0.036 1 98.69 88 LEU A N 1
ATOM 689 C CA . LEU A 1 88 ? -7.383 -8.641 1.202 1 98.69 88 LEU A CA 1
ATOM 690 C C . LEU A 1 88 ? -7.445 -10.141 1.479 1 98.69 88 LEU A C 1
ATOM 692 O O . LEU A 1 88 ? -8.523 -10.68 1.726 1 98.69 88 LEU A O 1
ATOM 696 N N . LEU A 1 89 ? -6.305 -10.773 1.324 1 98 89 LEU A N 1
ATOM 697 C CA . LEU A 1 89 ? -6.191 -12.172 1.709 1 98 89 LEU A CA 1
ATOM 698 C C . LEU A 1 89 ? -5.832 -12.305 3.186 1 98 89 LEU A C 1
ATOM 700 O O . LEU A 1 89 ? -4.66 -12.484 3.529 1 98 89 LEU A O 1
ATOM 704 N N . ASP A 1 90 ? -6.844 -12.312 4.078 1 96.56 90 ASP A N 1
ATOM 705 C CA . ASP A 1 90 ? -6.633 -12.273 5.523 1 96.56 90 ASP A CA 1
ATOM 706 C C . ASP A 1 90 ? -6.773 -13.664 6.141 1 96.56 90 ASP A C 1
ATOM 708 O O . ASP A 1 90 ? -6.59 -13.828 7.348 1 96.56 90 ASP A O 1
ATOM 712 N N . GLY A 1 91 ? -7.094 -14.633 5.422 1 94.31 91 GLY A N 1
ATOM 713 C CA . GLY A 1 91 ? -7.238 -16 5.875 1 94.31 91 GLY A CA 1
ATOM 714 C C . GLY A 1 91 ? -6.379 -16.984 5.102 1 94.31 91 GLY A C 1
ATOM 715 O O . GLY A 1 91 ? -6.645 -18.188 5.094 1 94.31 91 GLY A O 1
ATOM 716 N N . HIS A 1 92 ? -5.402 -16.438 4.281 1 94.44 92 HIS A N 1
ATOM 717 C CA . HIS A 1 92 ? -4.477 -17.25 3.498 1 94.44 92 HIS A CA 1
ATOM 718 C C . HIS A 1 92 ? -5.211 -18.031 2.416 1 94.44 92 HIS A C 1
ATOM 720 O O . HIS A 1 92 ? -4.902 -19.203 2.176 1 94.44 92 HIS A O 1
ATOM 726 N N . GLU A 1 93 ? -6.23 -17.484 1.885 1 96.25 93 GLU A N 1
ATOM 727 C CA . GLU A 1 93 ? -7.035 -18.172 0.883 1 96.25 93 GLU A CA 1
ATOM 728 C C . GLU A 1 93 ? -6.223 -18.453 -0.376 1 96.25 93 GLU A C 1
ATOM 730 O O . GLU A 1 93 ? -5.504 -17.578 -0.869 1 96.25 93 GLU A O 1
ATOM 735 N N . ARG A 1 94 ? -6.328 -19.672 -0.823 1 97.19 94 ARG A N 1
ATOM 736 C CA . ARG A 1 94 ? -5.902 -19.906 -2.199 1 97.19 94 ARG A CA 1
ATOM 737 C C . ARG A 1 94 ? -6.742 -19.094 -3.18 1 97.19 94 ARG A C 1
ATOM 739 O O . ARG A 1 94 ? -7.961 -18.984 -3.023 1 97.19 94 ARG A O 1
ATOM 746 N N . HIS A 1 95 ? -6.109 -18.5 -4.172 1 98.25 95 HIS A N 1
ATOM 747 C CA . HIS A 1 95 ? -6.824 -17.641 -5.098 1 98.25 95 HIS A CA 1
ATOM 748 C C . HIS A 1 95 ? -6.125 -17.578 -6.453 1 98.25 95 HIS A C 1
ATOM 750 O O . HIS A 1 95 ? -4.934 -17.875 -6.555 1 98.25 95 HIS A O 1
ATOM 756 N N . THR A 1 96 ? -6.875 -17.281 -7.477 1 98.38 96 THR A N 1
ATOM 757 C CA . THR A 1 96 ? -6.383 -17.203 -8.844 1 98.38 96 THR A CA 1
ATOM 758 C C . THR A 1 96 ? -6.758 -15.859 -9.469 1 98.38 96 THR A C 1
ATOM 760 O O . THR A 1 96 ? -7.883 -15.383 -9.312 1 98.38 96 THR A O 1
ATOM 763 N N . LEU A 1 97 ? -5.789 -15.25 -10.117 1 98.62 97 LEU A N 1
ATOM 764 C CA . LEU A 1 97 ? -6.031 -14.023 -10.867 1 98.62 97 LEU A CA 1
ATOM 765 C C . LEU A 1 97 ? -5.914 -14.273 -12.367 1 98.62 97 LEU A C 1
ATOM 767 O O . LEU A 1 97 ? -4.98 -14.945 -12.82 1 98.62 97 LEU A O 1
ATOM 771 N N . ARG A 1 98 ? -6.848 -13.766 -13.109 1 98.88 98 ARG A N 1
ATOM 772 C CA . ARG A 1 98 ? -6.867 -13.812 -14.57 1 98.88 98 ARG A CA 1
ATOM 773 C C . ARG A 1 98 ? -7.023 -12.414 -15.164 1 98.88 98 ARG A C 1
ATOM 775 O O . ARG A 1 98 ? -8.141 -11.93 -15.344 1 98.88 98 ARG A O 1
ATOM 782 N N . PRO A 1 99 ? -5.891 -11.82 -15.562 1 98.88 99 PRO A N 1
ATOM 783 C CA . PRO A 1 99 ? -5.957 -10.461 -16.094 1 98.88 99 PRO A CA 1
ATOM 784 C C . PRO A 1 99 ? -6.527 -10.414 -17.516 1 98.88 99 PRO A C 1
ATOM 786 O O . PRO A 1 99 ? -6.035 -11.109 -18.406 1 98.88 99 PRO A O 1
ATOM 789 N N . LYS A 1 100 ? -7.527 -9.594 -17.719 1 98.75 100 LYS A N 1
ATOM 790 C CA . LYS A 1 100 ? -8.023 -9.297 -19.062 1 98.75 100 LYS A CA 1
ATOM 791 C C . LYS A 1 100 ? -7.105 -8.32 -19.797 1 98.75 100 LYS A C 1
ATOM 793 O O . LYS A 1 100 ? -6.891 -8.445 -21 1 98.75 100 LYS A O 1
ATOM 798 N N . THR A 1 101 ? -6.613 -7.383 -19.141 1 98.81 101 THR A N 1
ATOM 799 C CA . THR A 1 101 ? -5.547 -6.469 -19.531 1 98.81 101 THR A CA 1
ATOM 800 C C . THR A 1 101 ? -4.352 -6.598 -18.594 1 98.81 101 THR A C 1
ATOM 802 O O . THR A 1 101 ? -4.445 -7.25 -17.547 1 98.81 101 THR A O 1
ATOM 805 N N . ASP A 1 102 ? -3.23 -6.043 -19.031 1 98.88 102 ASP A N 1
ATOM 806 C CA . ASP A 1 102 ? -2.201 -5.961 -18 1 98.88 102 ASP A CA 1
ATOM 807 C C . ASP A 1 102 ? -2.754 -5.336 -16.719 1 98.88 102 ASP A C 1
ATOM 809 O O . ASP A 1 102 ? -3.447 -4.316 -16.766 1 98.88 102 ASP A O 1
ATOM 813 N N . PHE A 1 103 ? -2.58 -6.02 -15.648 1 98.81 103 PHE A N 1
ATOM 814 C CA . PHE A 1 103 ? -3.125 -5.691 -14.336 1 98.81 103 PHE A CA 1
ATOM 815 C C . PHE A 1 103 ? -2.033 -5.168 -13.414 1 98.81 103 PHE A C 1
ATOM 817 O O . PHE A 1 103 ? -1.121 -5.91 -13.039 1 98.81 103 PHE A O 1
ATOM 824 N N . ARG A 1 104 ? -2.086 -3.85 -13.039 1 98.88 104 ARG A N 1
ATOM 825 C CA . ARG A 1 104 ? -1.114 -3.244 -12.141 1 98.88 104 ARG A CA 1
ATOM 826 C C . ARG A 1 104 ? -1.72 -3.014 -10.758 1 98.88 104 ARG A C 1
ATOM 828 O O . ARG A 1 104 ? -2.852 -2.539 -10.641 1 98.88 104 ARG A O 1
ATOM 835 N N . CYS A 1 105 ? -0.949 -3.418 -9.742 1 98.88 105 CYS A N 1
ATOM 836 C CA . CYS A 1 105 ? -1.481 -3.291 -8.391 1 98.88 105 CYS A CA 1
ATOM 837 C C . CYS A 1 105 ? -0.376 -2.951 -7.398 1 98.88 105 CYS A C 1
ATOM 839 O O . CYS A 1 105 ? 0.804 -3.172 -7.676 1 98.88 105 CYS A O 1
ATOM 841 N N . VAL A 1 106 ? -0.768 -2.326 -6.324 1 98.94 106 VAL A N 1
ATOM 842 C CA . VAL A 1 106 ? 0.068 -2.119 -5.148 1 98.94 106 VAL A CA 1
ATOM 843 C C . VAL A 1 106 ? -0.205 -3.215 -4.121 1 98.94 106 VAL A C 1
ATOM 845 O O . VAL A 1 106 ? -1.355 -3.447 -3.74 1 98.94 106 VAL A O 1
ATOM 848 N N . CYS A 1 107 ? 0.816 -3.906 -3.682 1 98.88 107 CYS A N 1
ATOM 849 C CA . CYS A 1 107 ? 0.684 -5.023 -2.756 1 98.88 107 CYS A CA 1
ATOM 850 C C . CYS A 1 107 ? 1.37 -4.719 -1.43 1 98.88 107 CYS A C 1
ATOM 852 O O . CYS A 1 107 ? 2.5 -4.23 -1.409 1 98.88 107 CYS A O 1
ATOM 854 N N . VAL A 1 108 ? 0.699 -4.984 -0.365 1 98.88 108 VAL A N 1
ATOM 855 C CA . VAL A 1 108 ? 1.251 -4.844 0.979 1 98.88 108 VAL A CA 1
ATOM 856 C C . VAL A 1 108 ? 1.251 -6.199 1.683 1 98.88 108 VAL A C 1
ATOM 858 O O . VAL A 1 108 ? 0.232 -6.895 1.705 1 98.88 108 VAL A O 1
ATOM 861 N N . PHE A 1 109 ? 2.396 -6.59 2.311 1 98.62 109 PHE A N 1
ATOM 862 C CA . PHE A 1 109 ? 2.504 -7.891 2.961 1 98.62 109 PHE A CA 1
ATOM 863 C C . PHE A 1 109 ? 2.83 -7.73 4.441 1 98.62 109 PHE A C 1
ATOM 865 O O . PHE A 1 109 ? 3.611 -6.859 4.82 1 98.62 109 PHE A O 1
ATOM 872 N N . ASN A 1 110 ? 2.252 -8.594 5.23 1 98 110 ASN A N 1
ATOM 873 C CA . ASN A 1 110 ? 2.615 -8.859 6.617 1 98 110 ASN A CA 1
ATOM 874 C C . ASN A 1 110 ? 2.656 -10.359 6.906 1 98 110 ASN A C 1
ATOM 876 O O . ASN A 1 110 ? 1.664 -11.062 6.703 1 98 110 ASN A O 1
ATOM 880 N N . PRO A 1 111 ? 3.77 -10.906 7.5 1 97.19 111 PRO A N 1
ATOM 881 C CA . PRO A 1 111 ? 5.074 -10.266 7.668 1 97.19 111 PRO A CA 1
ATOM 882 C C . PRO A 1 111 ? 5.684 -9.812 6.34 1 97.19 111 PRO A C 1
ATOM 884 O O . PRO A 1 111 ? 5.242 -10.258 5.273 1 97.19 111 PRO A O 1
ATOM 887 N N . PRO A 1 112 ? 6.637 -8.859 6.398 1 97.88 112 PRO A N 1
ATOM 888 C CA . PRO A 1 112 ? 7.234 -8.336 5.168 1 97.88 112 PRO A CA 1
ATOM 889 C C . PRO A 1 112 ? 8.023 -9.391 4.395 1 97.88 112 PRO A C 1
ATOM 891 O O . PRO A 1 112 ? 8.672 -10.25 5.004 1 97.88 112 PRO A O 1
ATOM 894 N N . VAL A 1 113 ? 7.984 -9.289 3.049 1 96.94 113 VAL A N 1
ATOM 895 C CA . VAL A 1 113 ? 8.766 -10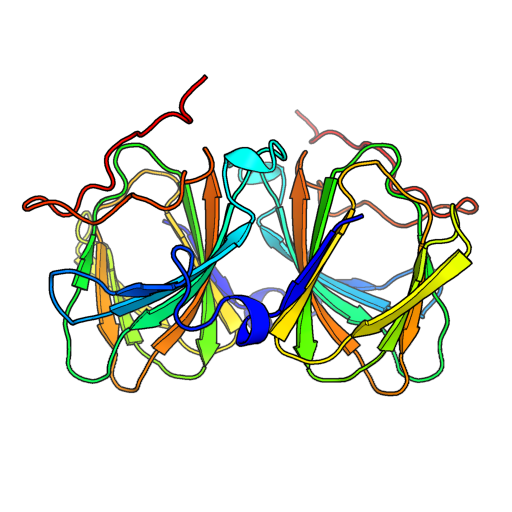.156 2.174 1 96.94 113 VAL A CA 1
ATOM 896 C C . VAL A 1 113 ? 10.219 -9.688 2.148 1 96.94 113 VAL A C 1
ATOM 898 O O . VAL A 1 113 ? 10.5 -8.492 2.279 1 96.94 113 VAL A O 1
ATOM 901 N N . THR A 1 114 ? 11.156 -10.594 1.91 1 95.81 114 THR A N 1
ATOM 902 C CA . THR A 1 114 ? 12.578 -10.273 1.912 1 95.81 114 THR A CA 1
ATOM 903 C C . THR A 1 114 ? 13.023 -9.781 0.537 1 95.81 114 THR A C 1
ATOM 905 O O . THR A 1 114 ? 14.086 -9.164 0.405 1 95.81 114 THR A O 1
ATOM 908 N N . GLY A 1 115 ? 12.258 -10.055 -0.463 1 94.5 115 GLY A N 1
ATOM 909 C CA . GLY A 1 115 ? 12.609 -9.695 -1.828 1 94.5 115 GLY A CA 1
ATOM 910 C C . GLY A 1 115 ? 13.039 -10.883 -2.664 1 94.5 115 GLY A C 1
ATOM 911 O O . GLY A 1 115 ? 13.172 -10.781 -3.885 1 94.5 115 GLY A O 1
ATOM 912 N N . ARG A 1 116 ? 13.156 -12.008 -2.08 1 92.81 116 ARG A N 1
ATOM 913 C CA . ARG A 1 116 ? 13.664 -13.18 -2.795 1 92.81 116 ARG A CA 1
ATOM 914 C C . ARG A 1 116 ? 12.547 -14.188 -3.047 1 92.81 116 ARG A C 1
ATOM 916 O O . ARG A 1 116 ? 12.766 -15.211 -3.697 1 92.81 116 ARG A O 1
ATOM 923 N N . GLU A 1 117 ? 11.438 -13.922 -2.428 1 92.81 117 GLU A N 1
ATOM 924 C CA . GLU A 1 117 ? 10.336 -14.883 -2.52 1 92.81 117 GLU A CA 1
ATOM 925 C C . GLU A 1 117 ? 9.805 -14.977 -3.949 1 92.81 117 GLU A C 1
ATOM 927 O O . GLU A 1 117 ? 9.695 -13.969 -4.645 1 92.81 117 GLU A O 1
ATOM 932 N N . ASP A 1 118 ? 9.539 -16.172 -4.469 1 92.69 118 ASP A N 1
ATOM 933 C CA . ASP A 1 118 ? 8.75 -16.531 -5.641 1 92.69 118 ASP A CA 1
ATOM 934 C C . ASP A 1 118 ? 7.785 -17.672 -5.32 1 92.69 118 ASP A C 1
ATOM 936 O O . ASP A 1 118 ? 8 -18.422 -4.371 1 92.69 118 ASP A O 1
ATOM 940 N N . HIS A 1 119 ? 6.703 -17.672 -6.078 1 89.38 119 HIS A N 1
ATOM 941 C CA . HIS A 1 119 ? 5.762 -18.766 -5.848 1 89.38 119 HIS A CA 1
ATOM 942 C C . HIS A 1 119 ? 6.387 -20.109 -6.195 1 89.38 119 HIS A C 1
ATOM 944 O O . HIS A 1 119 ? 7.012 -20.25 -7.246 1 89.38 119 HIS A O 1
ATOM 950 N N . ASP A 1 120 ? 6.219 -21.125 -5.309 1 87.62 120 ASP A N 1
ATOM 951 C CA . ASP A 1 120 ? 6.672 -22.469 -5.613 1 87.62 120 ASP A CA 1
ATOM 952 C C . ASP A 1 120 ? 5.625 -23.234 -6.422 1 87.62 120 ASP A C 1
ATOM 954 O O . ASP A 1 120 ? 4.68 -22.641 -6.941 1 87.62 120 ASP A O 1
ATOM 958 N N . GLU A 1 121 ? 5.797 -24.5 -6.535 1 85.38 121 GLU A N 1
ATOM 959 C CA . GLU A 1 121 ? 4.938 -25.312 -7.383 1 85.38 121 GLU A CA 1
ATOM 960 C C . GLU A 1 121 ? 3.52 -25.391 -6.828 1 85.38 121 GLU A C 1
ATOM 962 O O . GLU A 1 121 ? 2.574 -25.688 -7.559 1 85.38 121 GLU A O 1
ATOM 967 N N . ASN A 1 122 ? 3.369 -25.109 -5.527 1 84.88 122 ASN A N 1
ATOM 968 C CA . ASN A 1 122 ? 2.055 -25.125 -4.895 1 84.88 122 ASN A CA 1
ATOM 969 C C . ASN A 1 122 ? 1.46 -23.734 -4.789 1 84.88 122 ASN A C 1
ATOM 971 O O . ASN A 1 122 ? 0.404 -23.547 -4.184 1 84.88 122 ASN A O 1
ATOM 975 N N . GLY A 1 123 ? 2.152 -22.75 -5.301 1 85 123 GLY A N 1
ATOM 976 C CA . GLY A 1 123 ? 1.677 -21.375 -5.27 1 85 123 GLY A CA 1
ATOM 977 C C . GLY A 1 123 ? 2.033 -20.656 -3.986 1 85 123 GLY A C 1
ATOM 978 O O . GLY A 1 123 ? 1.529 -19.562 -3.729 1 85 123 GLY A O 1
ATOM 979 N N . VAL A 1 124 ? 2.91 -21.203 -3.166 1 85.75 124 VAL A N 1
ATOM 980 C CA . VAL A 1 124 ? 3.201 -20.672 -1.84 1 85.75 124 VAL A CA 1
ATOM 981 C C . VAL A 1 124 ? 4.398 -19.719 -1.916 1 85.75 124 VAL A C 1
ATOM 983 O O . VAL A 1 124 ? 5.395 -20.031 -2.582 1 85.75 124 VAL A O 1
ATOM 986 N N . TYR A 1 125 ? 4.234 -18.5 -1.3 1 86.19 125 TYR A N 1
ATOM 987 C CA . TYR A 1 125 ? 5.426 -17.75 -0.92 1 86.19 125 TYR A CA 1
ATOM 988 C C . TYR A 1 125 ? 6.098 -18.375 0.299 1 86.19 125 TYR A C 1
ATOM 990 O O . TYR A 1 125 ? 5.512 -18.422 1.383 1 86.19 125 TYR A O 1
ATOM 998 N N . PRO A 1 126 ? 7.297 -18.906 0.102 1 87.38 126 PRO A N 1
ATOM 999 C CA . PRO A 1 126 ? 7.969 -19.406 1.303 1 87.38 126 PRO A CA 1
ATOM 1000 C C . PRO A 1 126 ? 8.234 -18.312 2.332 1 87.38 126 PRO A C 1
ATOM 1002 O O . PRO A 1 126 ? 8.281 -17.125 1.981 1 87.38 126 PRO A O 1
ATOM 1005 N N . LEU A 1 127 ? 8.305 -18.641 3.605 1 89 127 LEU A N 1
ATOM 1006 C CA . LEU A 1 127 ? 8.711 -17.703 4.641 1 89 127 LEU A CA 1
ATOM 1007 C C . LEU A 1 127 ? 10.234 -17.609 4.719 1 89 127 LEU A C 1
ATOM 1009 O O . LEU A 1 127 ? 10.891 -18.531 5.219 1 89 127 LEU A O 1
ATOM 1013 N N . LEU A 1 128 ? 10.742 -16.5 4.188 1 86.88 128 LEU A N 1
ATOM 1014 C CA . LEU A 1 128 ? 12.18 -16.266 4.223 1 86.88 128 LEU A CA 1
ATOM 1015 C C . LEU A 1 128 ? 12.539 -15.242 5.301 1 86.88 128 LEU A C 1
ATOM 1017 O O . LEU A 1 128 ? 11.727 -14.367 5.625 1 86.88 128 LEU A O 1
ATOM 1021 N N . THR A 1 129 ? 13.609 -15.406 5.914 1 86.31 129 THR A N 1
ATOM 1022 C CA . THR A 1 129 ? 14.094 -14.438 6.895 1 86.31 129 THR A CA 1
ATOM 1023 C C . THR A 1 129 ? 15.336 -13.719 6.375 1 86.31 129 THR A C 1
ATOM 1025 O O . THR A 1 129 ? 16.078 -14.266 5.566 1 86.31 129 THR A O 1
ATOM 1028 N N . GLU A 1 130 ? 15.398 -12.461 6.758 1 86.12 130 GLU A N 1
ATOM 1029 C CA . GLU A 1 130 ? 16.594 -11.719 6.395 1 86.12 130 GLU A CA 1
ATOM 1030 C C . GLU A 1 130 ? 17.844 -12.336 7.023 1 86.12 130 GLU A C 1
ATOM 1032 O O . GLU A 1 130 ? 17.812 -12.781 8.172 1 86.12 130 GLU A O 1
ATOM 1037 N N . GLU A 1 131 ? 18.781 -12.406 6.145 1 74.12 131 GLU A N 1
ATOM 1038 C CA . GLU A 1 131 ? 20.047 -12.883 6.695 1 74.12 131 GLU A CA 1
ATOM 1039 C C . GLU A 1 131 ? 20.594 -11.906 7.734 1 74.12 131 GLU A C 1
ATOM 1041 O O . GLU A 1 131 ? 20.422 -10.695 7.609 1 74.12 131 GLU A O 1
ATOM 1046 N N . ALA A 1 132 ? 21.078 -12.469 8.883 1 65.56 132 ALA A N 1
ATOM 1047 C CA . ALA A 1 132 ? 21.656 -11.695 9.977 1 65.56 132 ALA A CA 1
ATOM 1048 C C . ALA A 1 132 ? 22.828 -10.844 9.492 1 65.56 132 ALA A C 1
ATOM 1050 O O . ALA A 1 132 ? 23.594 -11.273 8.633 1 65.56 132 ALA A O 1
ATOM 1051 N N . MET B 1 1 ? -11.281 -13.672 2.816 1 97.06 1 MET B N 1
ATOM 1052 C CA . MET B 1 1 ? -11.031 -12.688 1.766 1 97.06 1 MET B CA 1
ATOM 1053 C C . MET B 1 1 ? -12.008 -11.523 1.862 1 97.06 1 MET B C 1
ATOM 1055 O O . MET B 1 1 ? -13.203 -11.727 2.066 1 97.06 1 MET B O 1
ATOM 1059 N N . ILE B 1 2 ? -11.492 -10.312 1.899 1 97.56 2 ILE B N 1
ATOM 1060 C CA . ILE B 1 2 ? -12.305 -9.102 1.855 1 97.56 2 ILE B CA 1
ATOM 1061 C C . ILE B 1 2 ? -12.07 -8.375 0.534 1 97.56 2 ILE B C 1
ATOM 1063 O O . ILE B 1 2 ? -10.93 -8.172 0.122 1 97.56 2 ILE B O 1
ATOM 1067 N N . VAL B 1 3 ? -13.102 -8.047 -0.243 1 98.44 3 VAL B N 1
ATOM 1068 C CA . VAL B 1 3 ? -13.031 -7.211 -1.435 1 98.44 3 VAL B CA 1
ATOM 1069 C C . VAL B 1 3 ? -13.773 -5.898 -1.187 1 98.44 3 VAL B C 1
ATOM 1071 O O . VAL B 1 3 ? -14.945 -5.902 -0.798 1 98.44 3 VAL B O 1
ATOM 1074 N N . ARG B 1 4 ? -13.109 -4.812 -1.333 1 98.44 4 ARG B N 1
ATOM 1075 C CA . ARG B 1 4 ? -13.641 -3.477 -1.08 1 98.44 4 ARG B CA 1
ATOM 1076 C C . ARG B 1 4 ? -13.078 -2.465 -2.074 1 98.44 4 ARG B C 1
ATOM 1078 O O . ARG B 1 4 ? -11.914 -2.557 -2.467 1 98.44 4 ARG B O 1
ATOM 1085 N N . SER B 1 5 ? -13.883 -1.453 -2.469 1 98.75 5 SER B N 1
ATOM 1086 C CA . SER B 1 5 ? -13.398 -0.415 -3.377 1 98.75 5 SER B CA 1
ATOM 1087 C C . SER B 1 5 ? -13.477 0.963 -2.73 1 98.75 5 SER B C 1
ATOM 1089 O O . SER B 1 5 ? -14.219 1.162 -1.767 1 98.75 5 SER B O 1
ATOM 1091 N N . PHE B 1 6 ? -12.688 1.865 -3.271 1 98.56 6 PHE B N 1
ATOM 1092 C CA . PHE B 1 6 ? -12.773 3.246 -2.811 1 98.56 6 PHE B CA 1
ATOM 1093 C C . PHE B 1 6 ? -14.164 3.812 -3.059 1 98.56 6 PHE B C 1
ATOM 1095 O O . PHE B 1 6 ? -14.664 4.613 -2.266 1 98.56 6 PHE B O 1
ATOM 1102 N N . SER B 1 7 ? -14.734 3.445 -4.148 1 97.75 7 SER B N 1
ATOM 1103 C CA . SER B 1 7 ? -16.094 3.902 -4.426 1 97.75 7 SER B CA 1
ATOM 1104 C C . SER B 1 7 ? -17.062 3.43 -3.354 1 97.75 7 SER B C 1
ATOM 1106 O O . SER B 1 7 ? -18 4.148 -2.992 1 97.75 7 SER B O 1
ATOM 1108 N N . ASP B 1 8 ? -16.859 2.191 -2.787 1 95.94 8 ASP B N 1
ATOM 1109 C CA . ASP B 1 8 ? -17.703 1.625 -1.747 1 95.94 8 ASP B CA 1
ATOM 1110 C C . ASP B 1 8 ? -17.641 2.453 -0.466 1 95.94 8 ASP B C 1
ATOM 1112 O O . ASP B 1 8 ? -18.594 2.506 0.302 1 95.94 8 ASP B O 1
ATOM 1116 N N . ILE B 1 9 ? -16.484 3.086 -0.241 1 96.62 9 ILE B N 1
ATOM 1117 C CA . ILE B 1 9 ? -16.344 3.672 1.088 1 96.62 9 ILE B CA 1
ATOM 1118 C C . ILE B 1 9 ? -16.438 5.195 0.991 1 96.62 9 ILE B C 1
ATOM 1120 O O . ILE B 1 9 ? -16.391 5.891 2.008 1 96.62 9 ILE B O 1
ATOM 1124 N N . GLU B 1 10 ? -16.641 5.738 -0.237 1 97.06 10 GLU B N 1
ATOM 1125 C CA . GLU B 1 10 ? -16.812 7.176 -0.417 1 97.0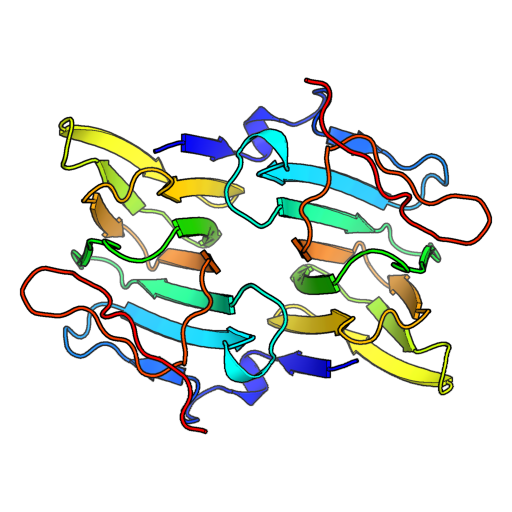6 10 GLU B CA 1
ATOM 1126 C C . GLU B 1 10 ? -18.016 7.688 0.386 1 97.06 10 GLU B C 1
ATOM 1128 O O . GLU B 1 10 ? -19.078 7.09 0.36 1 97.06 10 GLU B O 1
ATOM 1133 N N . ASN B 1 11 ? -17.812 8.68 1.22 1 96.75 11 ASN B N 1
ATOM 1134 C CA . ASN B 1 11 ? -18.797 9.383 2.029 1 96.75 11 ASN B CA 1
ATOM 1135 C C . ASN B 1 11 ? -19.328 8.5 3.162 1 96.75 11 ASN B C 1
ATOM 1137 O O . ASN B 1 11 ? -20.453 8.688 3.631 1 96.75 11 ASN B O 1
ATOM 1141 N N . THR B 1 12 ? -18.656 7.461 3.48 1 97.56 12 THR B N 1
ATOM 1142 C CA . THR B 1 12 ? -18.906 6.719 4.711 1 97.56 12 THR B CA 1
ATOM 1143 C C . THR B 1 12 ? -17.969 7.188 5.82 1 97.56 12 THR B C 1
ATOM 1145 O O . THR B 1 12 ? -17.203 8.141 5.637 1 97.56 12 THR B O 1
ATOM 1148 N N . ASP B 1 13 ? -17.984 6.512 6.988 1 96.69 13 ASP B N 1
ATOM 1149 C CA . ASP B 1 13 ? -17.109 6.848 8.117 1 96.69 13 ASP B CA 1
ATOM 1150 C C . ASP B 1 13 ? -15.656 6.508 7.801 1 96.69 13 ASP B C 1
ATOM 1152 O O . ASP B 1 13 ? -14.75 6.957 8.5 1 96.69 13 ASP B O 1
ATOM 1156 N N . ARG B 1 14 ? -15.43 5.789 6.727 1 97.69 14 ARG B N 1
ATOM 1157 C CA . ARG B 1 14 ? -14.07 5.438 6.328 1 97.69 14 ARG B CA 1
ATOM 1158 C C . ARG B 1 14 ? -13.484 6.488 5.395 1 97.69 14 ARG B C 1
ATOM 1160 O O . ARG B 1 14 ? -12.312 6.418 5.035 1 97.69 14 ARG B O 1
ATOM 1167 N N . HIS B 1 15 ? -14.344 7.371 4.926 1 98.19 15 HIS B N 1
ATOM 1168 C CA . HIS B 1 15 ? -13.93 8.523 4.129 1 98.19 15 HIS B CA 1
ATOM 1169 C C . HIS B 1 15 ? -13.758 9.766 4.996 1 98.19 15 HIS B C 1
ATOM 1171 O O . HIS B 1 15 ? -14.719 10.5 5.234 1 98.19 15 HIS B O 1
ATOM 1177 N N . VAL B 1 16 ? -12.492 10.023 5.43 1 97.44 16 VAL B N 1
ATOM 1178 C CA . VAL B 1 16 ? -12.188 11.062 6.41 1 97.44 16 VAL B CA 1
ATOM 1179 C C . VAL B 1 16 ? -11.781 12.352 5.691 1 97.44 16 VAL B C 1
ATOM 1181 O O . VAL B 1 16 ? -10.938 12.32 4.797 1 97.44 16 VAL B O 1
ATOM 1184 N N . LYS B 1 17 ? -12.383 13.383 6.051 1 96.75 17 LYS B N 1
ATOM 1185 C CA . LYS B 1 17 ? -11.969 14.719 5.633 1 96.75 17 LYS B CA 1
ATOM 1186 C C . LYS B 1 17 ? -11.289 15.469 6.777 1 96.75 17 LYS B C 1
ATOM 1188 O O . LYS B 1 17 ? -11.836 15.547 7.883 1 96.75 17 LYS B O 1
ATOM 1193 N N . SER B 1 18 ? -10.164 15.922 6.441 1 96.31 18 SER B N 1
ATOM 1194 C CA . SER B 1 18 ? -9.383 16.547 7.504 1 96.31 18 SER B CA 1
ATOM 1195 C C . SER B 1 18 ? -10.078 17.781 8.055 1 96.31 18 SER B C 1
ATOM 1197 O O . SER B 1 18 ? -10.742 18.516 7.309 1 96.31 18 SER B O 1
ATOM 1199 N N . ALA B 1 19 ? -9.812 18.094 9.375 1 94.94 19 ALA B N 1
ATOM 1200 C CA . ALA B 1 19 ? -10.297 19.328 9.992 1 94.94 19 ALA B CA 1
ATOM 1201 C C . ALA B 1 19 ? -9.648 20.547 9.359 1 94.94 19 ALA B C 1
ATOM 1203 O O . ALA B 1 19 ? -10.273 21.609 9.242 1 94.94 19 ALA B O 1
ATOM 1204 N N . SER B 1 20 ? -8.398 20.453 8.922 1 94.38 20 SER B N 1
ATOM 1205 C CA . SER B 1 20 ? -7.664 21.578 8.328 1 94.38 20 SER B CA 1
ATOM 1206 C C . SER B 1 20 ? -8.211 21.906 6.941 1 94.38 20 SER B C 1
ATOM 1208 O O . SER B 1 20 ? -7.922 22.984 6.402 1 94.38 20 SER B O 1
ATOM 1210 N N . GLY B 1 21 ? -8.938 20.984 6.316 1 96.62 21 GLY B N 1
ATOM 1211 C CA . GLY B 1 21 ? -9.469 21.188 4.977 1 96.62 21 GLY B CA 1
ATOM 1212 C C . GLY B 1 21 ? -8.422 21 3.889 1 96.62 21 GLY B C 1
ATOM 1213 O O . GLY B 1 21 ? -8.648 21.375 2.734 1 96.62 21 GLY B O 1
ATOM 1214 N N . THR B 1 22 ? -7.277 20.391 4.188 1 97.88 22 THR B N 1
ATOM 1215 C CA . THR B 1 22 ? -6.191 20.359 3.215 1 97.88 22 THR B CA 1
ATOM 1216 C C . THR B 1 22 ? -6.094 18.969 2.574 1 97.88 22 THR B C 1
ATOM 1218 O O . THR B 1 22 ? -5.406 18.797 1.566 1 97.88 22 THR B O 1
ATOM 1221 N N . TRP B 1 23 ? -6.715 17.984 3.16 1 98.06 23 TRP B N 1
ATOM 1222 C CA . TRP B 1 23 ? -6.609 16.641 2.629 1 98.06 23 TRP B CA 1
ATOM 1223 C C . TRP B 1 23 ? -7.848 15.812 2.975 1 98.06 23 TRP B C 1
ATOM 1225 O O . TRP B 1 23 ? -8.641 16.219 3.828 1 98.06 23 TRP B O 1
ATOM 1235 N N . GLU B 1 24 ? -8.086 14.766 2.27 1 98.38 24 GLU B N 1
ATOM 1236 C CA . GLU B 1 24 ? -9.047 13.711 2.574 1 98.38 24 GLU B CA 1
ATOM 1237 C C . GLU B 1 24 ? -8.438 12.328 2.383 1 98.38 24 GLU B C 1
ATOM 1239 O O . GLU B 1 24 ? -7.461 12.172 1.646 1 98.38 24 GLU B O 1
ATOM 1244 N N . SER B 1 25 ? -9.023 11.359 3.1 1 98.56 25 SER B N 1
ATOM 1245 C CA . SER B 1 25 ? -8.461 10.016 3.082 1 98.56 25 SER B CA 1
ATOM 1246 C C . SER 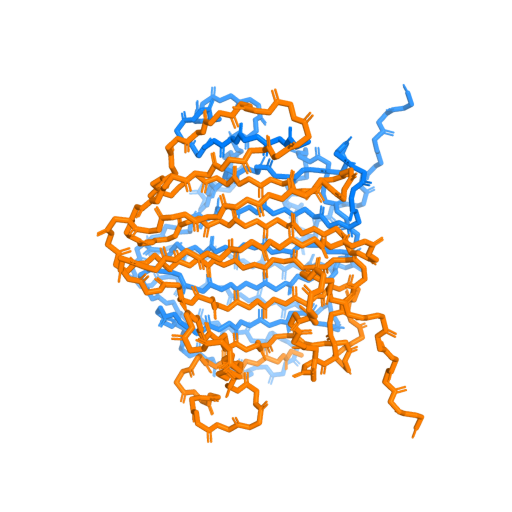B 1 25 ? -9.555 8.953 3.084 1 98.56 25 SER B C 1
ATOM 1248 O O . SER B 1 25 ? -10.445 8.977 3.938 1 98.56 25 SER B O 1
ATOM 1250 N N . LYS B 1 26 ? -9.539 8.086 2.062 1 98.56 26 LYS B N 1
ATOM 1251 C CA . LYS B 1 26 ? -10.344 6.871 2.072 1 98.56 26 LYS B CA 1
ATOM 1252 C C . LYS B 1 26 ? -9.57 5.703 2.672 1 98.56 26 LYS B C 1
ATOM 1254 O O . LYS B 1 26 ? -8.586 5.238 2.088 1 98.56 26 LYS B O 1
ATOM 1259 N N . ARG B 1 27 ? -9.984 5.199 3.822 1 98.75 27 ARG B N 1
ATOM 1260 C CA . ARG B 1 27 ? -9.242 4.234 4.621 1 98.75 27 ARG B CA 1
ATOM 1261 C C . ARG B 1 27 ? -9.82 2.83 4.469 1 98.75 27 ARG B C 1
ATOM 1263 O O . ARG B 1 27 ? -10.773 2.469 5.156 1 98.75 27 ARG B O 1
ATOM 1270 N N . ILE B 1 28 ? -9.219 2.07 3.641 1 98.62 28 ILE B N 1
ATOM 1271 C CA . ILE B 1 28 ? -9.852 0.875 3.086 1 98.62 28 ILE B CA 1
ATOM 1272 C C . ILE B 1 28 ? -9.484 -0.341 3.934 1 98.62 28 ILE B C 1
ATOM 1274 O O . ILE B 1 28 ? -10.258 -1.295 4.031 1 98.62 28 ILE B O 1
ATOM 1278 N N . VAL B 1 29 ? -8.336 -0.411 4.547 1 98.69 29 VAL B N 1
ATOM 1279 C CA . VAL B 1 29 ? -7.945 -1.37 5.574 1 98.69 29 VAL B CA 1
ATOM 1280 C C . VAL B 1 29 ? -7.633 -0.635 6.879 1 98.69 29 VAL B C 1
ATOM 1282 O O . VAL B 1 29 ? -6.824 0.298 6.895 1 98.69 29 VAL B O 1
ATOM 1285 N N . LEU B 1 30 ? -8.266 -1.061 7.922 1 98.44 30 LEU B N 1
ATOM 1286 C CA . LEU B 1 30 ? -8.117 -0.422 9.227 1 98.44 30 LEU B CA 1
ATOM 1287 C C . LEU B 1 30 ? -7.633 -1.423 10.266 1 98.44 30 LEU B C 1
ATOM 1289 O O . LEU B 1 30 ? -7.504 -2.615 9.977 1 98.44 30 LEU B O 1
ATOM 1293 N N . ALA B 1 31 ? -7.34 -0.875 11.469 1 98 31 ALA B N 1
ATOM 1294 C CA . ALA B 1 31 ? -6.887 -1.703 12.586 1 98 31 ALA B CA 1
ATOM 1295 C C . ALA B 1 31 ? -7.871 -2.836 12.867 1 98 31 ALA B C 1
ATOM 1297 O O . ALA B 1 31 ? -7.465 -3.939 13.242 1 98 31 ALA B O 1
ATOM 1298 N N . LYS B 1 32 ? -9.102 -2.539 12.688 1 97.38 32 LYS B N 1
ATOM 1299 C CA . LYS B 1 32 ? -10.125 -3.518 13.031 1 97.38 32 LYS B CA 1
ATOM 1300 C C . LYS B 1 32 ? -10.055 -4.738 12.125 1 97.38 32 LYS B C 1
ATOM 1302 O O . LYS B 1 32 ? -10.641 -5.781 12.422 1 97.38 32 LYS B O 1
ATOM 1307 N N . GLU B 1 33 ? -9.414 -4.637 10.992 1 97.75 33 GLU B N 1
ATOM 1308 C CA . GLU B 1 33 ? -9.227 -5.805 10.133 1 97.75 33 GLU B CA 1
ATOM 1309 C C . GLU B 1 33 ? -8.164 -6.742 10.711 1 97.75 33 GLU B C 1
ATOM 1311 O O . GLU B 1 33 ? -8.023 -7.875 10.25 1 97.75 33 GLU B O 1
ATOM 1316 N N . LYS B 1 34 ? -7.32 -6.293 11.656 1 97.31 34 LYS B N 1
ATOM 1317 C CA . LYS B 1 34 ? -6.402 -7.102 12.453 1 97.31 34 LYS B CA 1
ATOM 1318 C C . LYS B 1 34 ? -5.375 -7.801 11.562 1 97.31 34 LYS B C 1
ATOM 1320 O O . LYS B 1 34 ? -5.043 -8.969 11.789 1 97.31 34 LYS B O 1
ATOM 1325 N N . VAL B 1 35 ? -4.84 -7.012 10.609 1 97.94 35 VAL B N 1
ATOM 1326 C CA . VAL B 1 35 ? -3.926 -7.676 9.688 1 97.94 35 VAL B CA 1
ATOM 1327 C C . VAL B 1 35 ? -2.527 -7.078 9.828 1 97.94 35 VAL B C 1
ATOM 1329 O O . VAL B 1 35 ? -1.622 -7.418 9.062 1 97.94 35 VAL B O 1
ATOM 1332 N N . GLY B 1 36 ? -2.326 -6.164 10.711 1 97.5 36 GLY B N 1
ATOM 1333 C CA . GLY B 1 36 ? -0.992 -5.703 11.062 1 97.5 36 GLY B CA 1
ATOM 1334 C C . GLY B 1 36 ? -0.593 -4.426 10.352 1 97.5 36 GLY B C 1
ATOM 1335 O O . GLY B 1 36 ? 0.506 -3.908 10.562 1 97.5 36 GLY B O 1
ATOM 1336 N N . PHE B 1 37 ? -1.4 -3.926 9.469 1 98.62 37 PHE B N 1
ATOM 1337 C CA . PHE B 1 37 ? -1.211 -2.639 8.812 1 98.62 37 PHE B CA 1
ATOM 1338 C C . PHE B 1 37 ? -2.553 -2.021 8.43 1 98.62 37 PHE B C 1
ATOM 1340 O O . PHE B 1 37 ? -3.586 -2.693 8.477 1 98.62 37 PHE B O 1
ATOM 1347 N N . SER B 1 38 ? -2.592 -0.769 8.156 1 98.69 38 SER B N 1
ATOM 1348 C CA . SER B 1 38 ? -3.725 -0.127 7.5 1 98.69 38 SER B CA 1
ATOM 1349 C C . SER B 1 38 ? -3.328 0.437 6.141 1 98.69 38 SER B C 1
ATOM 1351 O O . SER B 1 38 ? -2.146 0.686 5.887 1 98.69 38 SER B O 1
ATOM 1353 N N . LEU B 1 39 ? -4.273 0.549 5.242 1 98.88 39 LEU B N 1
ATOM 1354 C CA . LEU B 1 39 ? -4.082 0.97 3.859 1 98.88 39 LEU B CA 1
ATOM 1355 C C . LEU B 1 39 ? -5.109 2.021 3.465 1 98.88 39 LEU B C 1
ATOM 1357 O O . LEU B 1 39 ? -6.312 1.833 3.676 1 98.88 39 LEU B O 1
ATOM 1361 N N . HIS B 1 40 ? -4.562 3.123 2.873 1 98.75 40 HIS B N 1
ATOM 1362 C CA . HIS B 1 40 ? -5.418 4.266 2.576 1 98.75 40 HIS B CA 1
ATOM 1363 C C . HIS B 1 40 ? -5.086 4.867 1.215 1 98.75 40 HIS B C 1
ATOM 1365 O O . HIS B 1 40 ? -3.961 4.73 0.731 1 98.75 40 HIS B O 1
ATOM 1371 N N . GLU B 1 41 ? -6.105 5.484 0.603 1 98.81 41 GLU B N 1
ATOM 1372 C CA . GLU B 1 41 ? -5.855 6.492 -0.421 1 98.81 41 GLU B CA 1
ATOM 1373 C C . GLU B 1 41 ? -6.094 7.898 0.121 1 98.81 41 GLU B C 1
ATOM 1375 O O . GLU B 1 41 ? -7.172 8.203 0.633 1 98.81 41 GLU B O 1
ATOM 1380 N N . THR B 1 42 ? -5.137 8.719 0.002 1 98.75 42 THR B N 1
ATOM 1381 C CA . THR B 1 42 ? -5.23 10.094 0.486 1 98.75 42 THR B CA 1
ATOM 1382 C C . THR B 1 42 ? -5.027 11.086 -0.656 1 98.75 42 THR B C 1
ATOM 1384 O O . THR B 1 42 ? -4.184 10.867 -1.528 1 98.75 42 THR B O 1
ATOM 1387 N N . VAL B 1 43 ? -5.82 12.094 -0.676 1 98.81 43 VAL B N 1
ATOM 1388 C CA . VAL B 1 43 ? -5.645 13.211 -1.597 1 98.81 43 VAL B CA 1
ATOM 1389 C C . VAL B 1 43 ? -5.34 14.484 -0.812 1 98.81 43 VAL B C 1
ATOM 1391 O O . VAL B 1 43 ? -6.086 14.852 0.103 1 98.81 43 VAL B O 1
ATOM 1394 N N . LEU B 1 44 ? -4.203 15.039 -1.068 1 98.81 44 LEU B N 1
ATOM 1395 C CA . LEU B 1 44 ? -3.889 16.375 -0.584 1 98.81 44 LEU B CA 1
ATOM 1396 C C . LEU B 1 44 ? -4.117 17.422 -1.676 1 98.81 44 LEU B C 1
ATOM 1398 O O . LEU B 1 44 ? -3.74 17.203 -2.83 1 98.81 44 LEU B O 1
ATOM 1402 N N . TYR B 1 45 ? -4.684 18.547 -1.367 1 98.81 45 TYR B N 1
ATOM 1403 C CA . TYR B 1 45 ? -5.203 19.469 -2.369 1 98.81 45 TYR B CA 1
ATOM 1404 C C . TYR B 1 45 ? -4.121 20.422 -2.842 1 98.81 45 TYR B C 1
ATOM 1406 O O . TYR B 1 45 ? -3.312 20.906 -2.039 1 98.81 45 TYR B O 1
ATOM 1414 N N . ALA B 1 46 ? -4.203 20.734 -4.109 1 98.81 46 ALA B N 1
ATOM 1415 C CA . ALA B 1 46 ? -3.273 21.688 -4.73 1 98.81 46 ALA B CA 1
ATOM 1416 C C . ALA B 1 46 ? -3.287 23.016 -4.004 1 98.81 46 ALA B C 1
ATOM 1418 O O . ALA B 1 46 ? -4.352 23.516 -3.627 1 98.81 46 ALA B O 1
ATOM 1419 N N . GLY B 1 47 ? -2.059 23.516 -3.779 1 98.56 47 GLY B N 1
ATOM 1420 C CA . GLY B 1 47 ? -1.938 24.859 -3.236 1 98.56 47 GLY B CA 1
ATOM 1421 C C . GLY B 1 47 ? -1.993 24.891 -1.721 1 98.56 47 GLY B C 1
ATOM 1422 O O . GLY B 1 47 ? -1.84 25.953 -1.115 1 98.56 47 GLY B O 1
ATOM 1423 N N . THR B 1 48 ? -2.227 23.766 -1.091 1 98.31 48 THR B N 1
ATOM 1424 C CA . THR B 1 48 ? -2.25 23.719 0.367 1 98.31 48 THR B CA 1
ATOM 1425 C C . THR B 1 48 ? -0.886 23.297 0.916 1 98.31 48 THR B C 1
ATOM 1427 O O . THR B 1 48 ? 0.03 23 0.15 1 98.31 48 THR B O 1
ATOM 1430 N N . GLU B 1 49 ? -0.767 23.453 2.15 1 97.75 49 GLU B N 1
ATOM 1431 C CA . GLU B 1 49 ? 0.38 22.969 2.914 1 97.75 49 GLU B CA 1
ATOM 1432 C C . GLU B 1 49 ? -0.066 22.125 4.105 1 97.75 49 GLU B C 1
ATOM 1434 O O . GLU B 1 49 ? -0.983 22.5 4.836 1 97.75 49 GLU B O 1
ATOM 1439 N N . THR B 1 50 ? 0.526 20.953 4.23 1 96.94 50 THR B N 1
ATOM 1440 C CA . THR B 1 50 ? 0.208 20.062 5.344 1 96.94 50 THR B CA 1
ATOM 1441 C C . THR B 1 50 ? 1.478 19.641 6.074 1 96.94 50 THR B C 1
ATOM 1443 O O . THR B 1 50 ? 2.338 18.969 5.492 1 96.94 50 THR B O 1
ATOM 1446 N N . SER B 1 51 ? 1.627 20.062 7.324 1 96.25 51 SER B N 1
ATOM 1447 C CA . SER B 1 51 ? 2.719 19.641 8.188 1 96.25 51 SER B CA 1
ATOM 1448 C C . SER B 1 51 ? 2.273 18.516 9.125 1 96.25 51 SER B C 1
ATOM 1450 O O . SER B 1 51 ? 1.262 18.641 9.812 1 96.25 51 SER B O 1
ATOM 1452 N N . MET B 1 52 ? 3.088 17.406 9.125 1 95.31 52 MET B N 1
ATOM 1453 C CA . MET B 1 52 ? 2.66 16.203 9.82 1 95.31 52 MET B CA 1
ATOM 1454 C C . MET B 1 52 ? 3.793 15.625 10.664 1 95.31 52 MET B C 1
ATOM 1456 O O . MET B 1 52 ? 4.969 15.859 10.367 1 95.31 52 MET B O 1
ATOM 1460 N N . TRP B 1 53 ? 3.387 14.977 11.688 1 94.44 53 TRP B N 1
ATOM 1461 C CA . TRP B 1 53 ? 4.305 14.242 12.555 1 94.44 53 TRP B CA 1
ATOM 1462 C C . TRP B 1 53 ? 3.674 12.938 13.039 1 94.44 53 TRP B C 1
ATOM 1464 O O . TRP B 1 53 ? 2.725 12.953 13.828 1 94.44 53 TRP B O 1
ATOM 1474 N N . TYR B 1 54 ? 4.195 11.867 12.586 1 93.56 54 TYR B N 1
ATOM 1475 C CA . TYR B 1 54 ? 3.746 10.547 13.008 1 93.56 54 TYR B CA 1
ATOM 1476 C C . TYR B 1 54 ? 4.613 10.008 14.141 1 93.56 54 TYR B C 1
ATOM 1478 O O . TYR B 1 54 ? 5.344 9.031 13.953 1 93.56 54 TYR B O 1
ATOM 1486 N N . ALA B 1 55 ? 4.391 10.531 15.32 1 92.19 55 ALA B N 1
ATOM 1487 C CA . ALA B 1 55 ? 5.195 10.195 16.484 1 92.19 55 ALA B CA 1
ATOM 1488 C C . ALA B 1 55 ? 4.988 8.742 16.906 1 92.19 55 ALA B C 1
ATOM 1490 O O . ALA B 1 55 ? 5.848 8.148 17.562 1 92.19 55 ALA B O 1
ATOM 1491 N N . ASN B 1 56 ? 3.867 8.172 16.469 1 93.44 56 ASN B N 1
ATOM 1492 C CA . ASN B 1 56 ? 3.469 6.863 16.969 1 93.44 56 ASN B CA 1
ATOM 1493 C C . ASN B 1 56 ? 3.34 5.848 15.836 1 93.44 56 ASN B C 1
ATOM 1495 O O . ASN B 1 56 ? 2.908 4.715 16.062 1 93.44 56 ASN B O 1
ATOM 1499 N N . HIS B 1 57 ? 3.662 6.254 14.594 1 95.69 57 HIS B N 1
ATOM 1500 C CA . HIS B 1 57 ? 3.438 5.387 13.445 1 95.69 57 HIS B CA 1
ATOM 1501 C C . HIS B 1 57 ? 4.613 5.449 12.477 1 95.69 57 HIS B C 1
ATOM 1503 O O . HIS B 1 57 ? 5.293 6.469 12.383 1 95.69 57 HIS B O 1
ATOM 1509 N N . ILE B 1 58 ? 4.871 4.297 11.891 1 97.31 58 ILE B N 1
ATOM 1510 C CA . ILE B 1 58 ? 5.602 4.281 10.633 1 97.31 58 ILE B CA 1
ATOM 1511 C C . ILE B 1 58 ? 4.629 4.438 9.461 1 97.31 58 ILE B C 1
ATOM 1513 O O . ILE B 1 58 ? 3.541 3.857 9.477 1 97.31 58 ILE B O 1
ATOM 1517 N N . GLU B 1 59 ? 5.02 5.227 8.461 1 98.56 59 GLU B N 1
ATOM 1518 C CA . GLU B 1 59 ? 4.172 5.395 7.285 1 98.56 59 GLU B CA 1
ATOM 1519 C C . GLU B 1 59 ? 4.992 5.312 6 1 98.56 59 GLU B C 1
ATOM 1521 O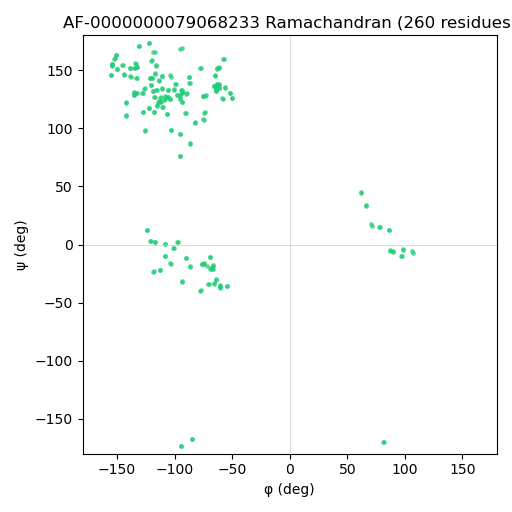 O . GLU B 1 59 ? 6.062 5.914 5.902 1 98.56 59 GLU B O 1
ATOM 1526 N N . ALA B 1 60 ? 4.543 4.508 5.039 1 98.88 60 ALA B N 1
ATOM 1527 C CA . ALA B 1 60 ? 4.965 4.605 3.645 1 98.88 60 ALA B CA 1
ATOM 1528 C C . ALA B 1 60 ? 3.922 5.336 2.805 1 98.88 60 ALA B C 1
ATOM 1530 O O . ALA B 1 60 ? 2.725 5.066 2.92 1 98.88 60 ALA B O 1
ATOM 1531 N N . VAL B 1 61 ? 4.359 6.277 1.994 1 98.94 61 VAL B N 1
ATOM 1532 C CA . VAL B 1 61 ? 3.498 7.062 1.116 1 98.94 61 VAL B CA 1
ATOM 1533 C C . VAL B 1 61 ? 3.945 6.891 -0.334 1 98.94 61 VAL B C 1
ATOM 1535 O O . VAL B 1 61 ? 5.062 7.273 -0.694 1 98.94 61 VAL B O 1
ATOM 1538 N N . LEU B 1 62 ? 3.086 6.336 -1.188 1 98.94 62 LEU B N 1
ATOM 1539 C CA . LEU B 1 62 ? 3.369 6.141 -2.605 1 98.94 62 LEU B CA 1
ATOM 1540 C C . LEU B 1 62 ? 2.504 7.059 -3.463 1 98.94 62 LEU B C 1
ATOM 1542 O O . LEU B 1 62 ? 1.28 6.918 -3.492 1 98.94 62 LEU B O 1
ATOM 1546 N N . CYS B 1 63 ? 3.141 7.945 -4.227 1 98.94 63 CYS B N 1
ATOM 1547 C CA . CYS B 1 63 ? 2.41 8.852 -5.105 1 98.94 63 CYS B CA 1
ATOM 1548 C C . CYS B 1 63 ? 1.854 8.109 -6.312 1 98.94 63 CYS B C 1
ATOM 1550 O O . CYS B 1 63 ? 2.59 7.402 -7.008 1 98.94 63 CYS B O 1
ATOM 1552 N N . THR B 1 64 ? 0.546 8.297 -6.52 1 98.81 64 THR B N 1
ATOM 1553 C CA . THR B 1 64 ? -0.064 7.668 -7.684 1 98.81 64 THR B CA 1
ATOM 1554 C C . THR B 1 64 ? -0.505 8.719 -8.703 1 98.81 64 THR B C 1
ATOM 1556 O O . THR B 1 64 ? -0.745 8.398 -9.867 1 98.81 64 THR B O 1
ATOM 1559 N N . GLU B 1 65 ? -0.705 9.867 -8.336 1 98.75 65 GLU B N 1
ATOM 1560 C CA . GLU B 1 65 ? -1.131 10.945 -9.219 1 98.75 65 GLU B CA 1
ATOM 1561 C C . GLU B 1 65 ? -0.716 12.305 -8.656 1 98.75 65 GLU B C 1
ATOM 1563 O O . GLU B 1 65 ? -0.745 12.523 -7.445 1 98.75 65 GLU B O 1
ATOM 1568 N N . GLY B 1 66 ? -0.388 13.25 -9.531 1 98.81 66 GLY B N 1
ATOM 1569 C CA . GLY B 1 66 ? -0.029 14.602 -9.141 1 98.81 66 GLY B CA 1
ATOM 1570 C C . GLY B 1 66 ? 1.417 14.734 -8.695 1 98.81 66 GLY B C 1
ATOM 1571 O O . GLY B 1 66 ? 2.242 13.867 -8.992 1 98.81 66 GLY B O 1
ATOM 1572 N N . GLU B 1 67 ? 1.702 15.883 -8.141 1 98.81 67 GLU B N 1
ATOM 1573 C CA . GLU B 1 67 ? 3.066 16.156 -7.699 1 98.81 67 GLU B CA 1
ATOM 1574 C C . GLU B 1 67 ? 3.082 17.109 -6.504 1 98.81 67 GLU B C 1
ATOM 1576 O O . GLU B 1 67 ? 2.168 17.922 -6.34 1 98.81 67 GLU B O 1
ATOM 1581 N N . ALA B 1 68 ? 4.113 16.953 -5.695 1 98.88 68 ALA B N 1
ATOM 1582 C CA . ALA B 1 68 ? 4.246 17.781 -4.496 1 98.88 68 ALA B CA 1
ATOM 1583 C C . ALA B 1 68 ? 5.707 17.906 -4.074 1 98.88 68 ALA B C 1
ATOM 1585 O O . ALA B 1 68 ? 6.535 17.062 -4.426 1 98.88 68 ALA B O 1
ATOM 1586 N N . GLU B 1 69 ? 5.977 18.938 -3.404 1 98.94 69 GLU B N 1
ATOM 1587 C CA . GLU B 1 69 ? 7.242 19.062 -2.689 1 98.94 69 GLU B CA 1
ATOM 1588 C C . GLU B 1 69 ? 7.137 18.516 -1.273 1 98.94 69 GLU B C 1
ATOM 1590 O O . GLU B 1 69 ? 6.191 18.828 -0.545 1 98.94 69 GLU B O 1
ATOM 1595 N N . LEU B 1 70 ? 8.086 17.641 -0.92 1 98.88 70 LEU B N 1
ATOM 1596 C CA . LEU B 1 70 ? 8.219 17.094 0.421 1 98.88 70 LEU B CA 1
ATOM 1597 C C . LEU B 1 70 ? 9.43 17.672 1.138 1 98.88 70 LEU B C 1
ATOM 1599 O O . LEU B 1 70 ? 10.539 17.688 0.594 1 98.88 70 LEU B O 1
ATOM 1603 N N . THR B 1 71 ? 9.195 18.188 2.316 1 98.81 71 THR B N 1
ATOM 1604 C CA . THR B 1 71 ? 10.297 18.672 3.141 1 98.81 71 THR B CA 1
ATOM 1605 C C . THR B 1 71 ? 10.453 17.812 4.391 1 98.81 71 THR B C 1
ATOM 1607 O O . THR B 1 71 ? 9.484 17.578 5.117 1 98.81 71 THR B O 1
ATOM 1610 N N . ASN B 1 72 ? 11.688 17.25 4.551 1 98.5 72 ASN B N 1
ATOM 1611 C CA . ASN B 1 72 ? 12.078 16.719 5.855 1 98.5 72 ASN B CA 1
ATOM 1612 C C . ASN B 1 72 ? 12.414 17.844 6.832 1 98.5 72 ASN B C 1
ATOM 1614 O O . ASN B 1 72 ? 13.477 18.469 6.73 1 98.5 72 ASN B O 1
ATOM 1618 N N . ASP B 1 73 ? 11.586 18.062 7.754 1 97.75 73 ASP B N 1
ATOM 1619 C CA . ASP B 1 73 ? 11.734 19.234 8.609 1 97.75 73 ASP B CA 1
ATOM 1620 C C . ASP B 1 73 ? 12.852 19.031 9.625 1 97.75 73 ASP B C 1
ATOM 1622 O O . ASP B 1 73 ? 13.297 20 10.258 1 97.75 73 ASP B O 1
ATOM 1626 N N . GLU B 1 74 ? 13.273 17.812 9.828 1 97.06 74 GLU B N 1
ATOM 1627 C CA . GLU B 1 74 ? 14.391 17.547 10.727 1 97.06 74 GLU B CA 1
ATOM 1628 C C . GLU B 1 74 ? 15.703 18.031 10.125 1 97.06 74 GLU B C 1
ATOM 1630 O O . GLU B 1 74 ? 16.609 18.453 10.852 1 97.06 74 GLU B O 1
ATOM 1635 N N . THR B 1 75 ? 15.852 17.953 8.867 1 97.56 75 THR B N 1
ATOM 1636 C CA . THR B 1 75 ? 17.141 18.188 8.227 1 97.56 75 THR B CA 1
ATOM 1637 C C . THR B 1 75 ? 17.078 19.375 7.277 1 97.56 75 THR B C 1
ATOM 1639 O O . THR B 1 75 ? 18.109 19.922 6.867 1 97.56 75 THR B O 1
ATOM 1642 N N . GLY B 1 76 ? 15.852 19.703 6.816 1 98 76 GLY B N 1
ATOM 1643 C CA . GLY B 1 76 ? 15.672 20.734 5.812 1 98 76 GLY B CA 1
ATOM 1644 C C . GLY B 1 76 ? 15.734 20.219 4.391 1 98 76 GLY B C 1
ATOM 1645 O O . GLY B 1 76 ? 15.508 20.969 3.439 1 98 76 GLY B O 1
ATOM 1646 N N . GLU B 1 77 ? 16.062 18.953 4.184 1 98.19 77 GLU B N 1
ATOM 1647 C CA . GLU B 1 77 ? 16.141 18.359 2.855 1 98.19 77 GLU B CA 1
ATOM 1648 C C . GLU B 1 77 ? 14.773 18.375 2.166 1 98.19 77 GLU B C 1
ATOM 1650 O O . GLU B 1 77 ? 13.75 18.094 2.797 1 98.19 77 GLU B O 1
ATOM 1655 N N . THR B 1 78 ? 14.758 18.703 0.848 1 98.69 78 THR B N 1
ATOM 1656 C CA . THR B 1 78 ? 13.516 18.703 0.072 1 98.69 78 THR B CA 1
ATOM 1657 C C . THR B 1 78 ? 13.586 17.672 -1.056 1 98.69 78 THR B C 1
ATOM 1659 O O . THR B 1 78 ? 14.664 17.406 -1.591 1 98.69 78 THR B O 1
ATOM 1662 N N . HIS B 1 79 ? 12.484 17.109 -1.373 1 98.81 79 HIS B N 1
ATOM 1663 C CA . HIS B 1 79 ? 12.32 16.188 -2.479 1 98.81 79 HIS B CA 1
ATOM 1664 C C . HIS B 1 79 ? 11.086 16.531 -3.311 1 98.81 79 HIS B C 1
ATOM 1666 O O . HIS B 1 79 ? 10.094 17.031 -2.777 1 98.81 79 HIS B O 1
ATOM 1672 N N . TRP B 1 80 ? 11.211 16.344 -4.582 1 98.81 80 TRP B N 1
ATOM 1673 C CA . TRP B 1 80 ? 10.047 16.406 -5.461 1 98.81 80 TRP B CA 1
ATOM 1674 C C . TRP B 1 80 ? 9.445 15.023 -5.68 1 98.81 80 TRP B C 1
ATOM 1676 O O . TRP B 1 80 ? 10.133 14.102 -6.121 1 98.81 80 TRP B O 1
ATOM 1686 N N . ILE B 1 81 ? 8.164 14.914 -5.336 1 98.88 81 ILE B N 1
ATOM 1687 C CA . ILE B 1 81 ? 7.504 13.617 -5.383 1 98.88 81 ILE B CA 1
ATOM 1688 C C . ILE B 1 81 ? 6.512 13.586 -6.543 1 98.88 81 ILE B C 1
ATOM 1690 O O . ILE B 1 81 ? 5.672 14.477 -6.676 1 98.88 81 ILE B O 1
ATOM 1694 N N . SER B 1 82 ? 6.652 12.633 -7.391 1 98.75 82 SER B N 1
ATOM 1695 C CA . SER B 1 82 ? 5.77 12.398 -8.523 1 98.75 82 SER B CA 1
ATOM 1696 C C . SER B 1 82 ? 5.332 10.938 -8.602 1 98.75 82 SER B C 1
ATOM 1698 O O . SER B 1 82 ? 5.809 10.102 -7.828 1 98.75 82 SER B O 1
ATOM 1700 N N . PRO B 1 83 ? 4.352 10.625 -9.492 1 98.75 83 PRO B N 1
ATOM 1701 C CA . PRO B 1 83 ? 3.809 9.266 -9.516 1 98.75 83 PRO B CA 1
ATOM 1702 C C . PRO B 1 83 ? 4.898 8.203 -9.617 1 98.75 83 PRO B C 1
ATOM 1704 O O . PRO B 1 83 ? 5.805 8.312 -10.445 1 98.75 83 PRO B O 1
ATOM 1707 N N . GLY B 1 84 ? 4.801 7.242 -8.75 1 98.69 84 GLY B N 1
ATOM 1708 C CA . GLY B 1 84 ? 5.766 6.152 -8.703 1 98.69 84 GLY B CA 1
ATOM 1709 C C . GLY B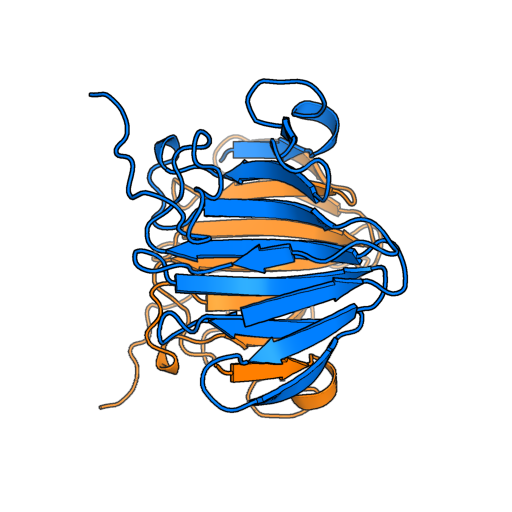 1 84 ? 6.855 6.363 -7.672 1 98.69 84 GLY B C 1
ATOM 1710 O O . GLY B 1 84 ? 7.645 5.457 -7.406 1 98.69 84 GLY B O 1
ATOM 1711 N N . THR B 1 85 ? 6.922 7.516 -7.121 1 98.88 85 THR B N 1
ATOM 1712 C CA . THR B 1 85 ? 7.879 7.793 -6.055 1 98.88 85 THR B CA 1
ATOM 1713 C C . THR B 1 85 ? 7.242 7.578 -4.688 1 98.88 85 THR B C 1
ATOM 1715 O O . THR B 1 85 ? 6.098 7.977 -4.457 1 98.88 85 THR B O 1
ATOM 1718 N N . MET B 1 86 ? 7.973 6.855 -3.824 1 98.94 86 MET B N 1
ATOM 1719 C CA . MET B 1 86 ? 7.547 6.574 -2.455 1 98.94 86 MET B CA 1
ATOM 1720 C C . MET B 1 86 ? 8.461 7.27 -1.45 1 98.94 86 MET B C 1
ATOM 1722 O O . MET B 1 86 ? 9.672 7.352 -1.654 1 98.94 86 MET B O 1
ATOM 1726 N N . TYR B 1 87 ? 7.902 7.793 -0.398 1 98.88 87 TYR B N 1
ATOM 1727 C CA . TYR B 1 87 ? 8.719 8.141 0.757 1 98.88 87 TYR B CA 1
ATOM 1728 C C . TYR B 1 87 ? 8.273 7.379 1.996 1 98.88 87 TYR B C 1
ATOM 1730 O O . TYR B 1 87 ? 7.078 7.117 2.172 1 98.88 87 TYR B O 1
ATOM 1738 N N . LEU B 1 88 ? 9.211 6.996 2.807 1 98.69 88 LEU B N 1
ATOM 1739 C CA . LEU B 1 88 ? 9.023 6.207 4.02 1 98.69 88 LEU B CA 1
ATOM 1740 C C . LEU B 1 88 ? 9.469 6.988 5.25 1 98.69 88 LEU B C 1
ATOM 1742 O O . LEU B 1 88 ? 10.641 7.367 5.355 1 98.69 88 LEU B O 1
ATOM 1746 N N . LEU B 1 89 ? 8.5 7.301 6.09 1 98 89 LEU B N 1
ATOM 1747 C CA . LEU B 1 89 ? 8.82 7.902 7.379 1 98 89 LEU B CA 1
ATOM 1748 C C . LEU B 1 89 ? 9.109 6.832 8.422 1 98 89 LEU B C 1
ATOM 1750 O O . LEU B 1 89 ? 8.227 6.469 9.211 1 98 89 LEU B O 1
ATOM 1754 N N . ASP B 1 90 ? 10.375 6.379 8.516 1 96.62 90 ASP B N 1
ATOM 1755 C CA . ASP B 1 90 ? 10.758 5.242 9.352 1 96.62 90 ASP B CA 1
ATOM 1756 C C . ASP B 1 90 ? 11.398 5.707 10.656 1 96.62 90 ASP B C 1
ATOM 1758 O O . ASP B 1 90 ? 11.758 4.891 11.5 1 96.62 90 ASP B O 1
ATOM 1762 N N . GLY B 1 91 ? 11.586 6.922 10.859 1 94.38 91 GLY B N 1
ATOM 1763 C CA . GLY B 1 91 ? 12.164 7.504 12.055 1 94.38 91 GLY B CA 1
ATOM 1764 C C . GLY B 1 91 ? 11.273 8.547 12.703 1 94.38 91 GLY B C 1
ATOM 1765 O O . GLY B 1 91 ? 11.75 9.383 13.477 1 94.38 91 GLY B O 1
ATOM 1766 N N . HIS B 1 92 ? 9.969 8.609 12.25 1 94.5 92 HIS B N 1
ATOM 1767 C CA . HIS B 1 92 ? 8.984 9.539 12.797 1 94.5 92 HIS B CA 1
ATOM 1768 C C . HIS B 1 92 ? 9.352 10.984 12.492 1 94.5 92 HIS B C 1
ATOM 1770 O O . HIS B 1 92 ? 9.211 11.859 13.344 1 94.5 92 HIS B O 1
ATOM 1776 N N . GLU B 1 93 ? 9.938 11.203 11.375 1 96.25 93 GLU B N 1
ATOM 1777 C CA . GLU B 1 93 ? 10.391 12.547 11.016 1 96.25 93 GLU B CA 1
ATOM 1778 C C . GLU B 1 93 ? 9.203 13.5 10.867 1 96.25 93 GLU B C 1
ATOM 1780 O O . GLU B 1 93 ? 8.195 13.164 10.242 1 96.25 93 GLU B O 1
ATOM 1785 N N . ARG B 1 94 ? 9.344 14.633 11.477 1 97.25 94 ARG B N 1
ATOM 1786 C CA . ARG B 1 94 ? 8.461 15.719 11.07 1 97.25 94 ARG B CA 1
ATOM 1787 C C . ARG B 1 94 ? 8.664 16.078 9.602 1 97.25 94 ARG B C 1
ATOM 1789 O O . ARG B 1 94 ? 9.797 16.125 9.125 1 97.25 94 ARG B O 1
ATOM 1796 N N . HIS B 1 95 ? 7.586 16.312 8.875 1 98.25 95 HIS B N 1
ATOM 1797 C CA . HIS B 1 95 ? 7.691 16.562 7.445 1 98.25 95 HIS B CA 1
ATOM 1798 C C . HIS B 1 95 ? 6.512 17.391 6.949 1 98.25 95 HIS B C 1
ATOM 1800 O O . HIS B 1 95 ? 5.461 17.438 7.59 1 98.25 95 HIS B O 1
ATOM 1806 N N . THR B 1 96 ? 6.723 18.109 5.887 1 98.38 96 THR B N 1
ATOM 1807 C CA . THR B 1 96 ? 5.715 18.969 5.277 1 98.38 96 THR B CA 1
ATOM 1808 C C . THR B 1 96 ? 5.547 18.625 3.797 1 98.38 96 THR B C 1
ATOM 1810 O O . THR B 1 96 ? 6.531 18.422 3.084 1 98.38 96 THR B O 1
ATOM 1813 N N . LEU B 1 97 ? 4.297 18.531 3.381 1 98.62 97 LEU B N 1
ATOM 1814 C CA . LEU B 1 97 ? 3.977 18.328 1.972 1 98.62 97 LEU B CA 1
ATOM 181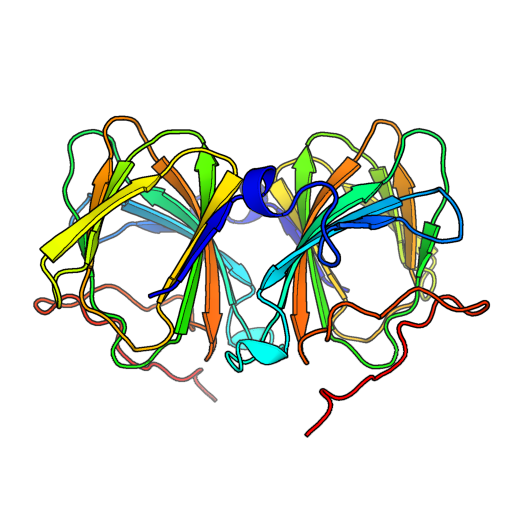5 C C . LEU B 1 97 ? 3.316 19.578 1.39 1 98.62 97 LEU B C 1
ATOM 1817 O O . LEU B 1 97 ? 2.43 20.172 2.014 1 98.62 97 LEU B O 1
ATOM 1821 N N . ARG B 1 98 ? 3.756 19.984 0.231 1 98.88 98 ARG B N 1
ATOM 1822 C CA . ARG B 1 98 ? 3.195 21.094 -0.535 1 98.88 98 ARG B CA 1
ATOM 1823 C C . ARG B 1 98 ? 2.832 20.641 -1.949 1 98.88 98 ARG B C 1
ATOM 1825 O O . ARG B 1 98 ? 3.67 20.688 -2.852 1 98.88 98 ARG B O 1
ATOM 1832 N N . PRO B 1 99 ? 1.543 20.344 -2.15 1 98.88 99 PRO B N 1
ATOM 1833 C CA . PRO B 1 99 ? 1.13 19.859 -3.475 1 98.88 99 PRO B CA 1
ATOM 1834 C C . PRO B 1 99 ? 1.067 20.984 -4.508 1 98.88 99 PRO B C 1
ATOM 1836 O O . PRO B 1 99 ? 0.413 22 -4.277 1 98.88 99 PRO B O 1
ATOM 1839 N N . LYS B 1 100 ? 1.714 20.797 -5.617 1 98.75 100 LYS B N 1
ATOM 1840 C CA . LYS B 1 100 ? 1.565 21.703 -6.762 1 98.75 100 LYS B CA 1
ATOM 1841 C C . LYS B 1 100 ? 0.264 21.422 -7.508 1 98.75 100 LYS B C 1
ATOM 1843 O O . LYS B 1 100 ? -0.387 22.344 -7.992 1 98.75 100 LYS B O 1
ATOM 1848 N N . THR B 1 101 ? -0.087 20.234 -7.656 1 98.81 101 THR B N 1
ATOM 1849 C CA . THR B 1 101 ? -1.376 19.719 -8.109 1 98.81 101 THR B CA 1
ATOM 1850 C C . THR B 1 101 ? -2.039 18.891 -7.023 1 98.81 101 THR B C 1
ATOM 1852 O O . THR B 1 101 ? -1.411 18.547 -6.016 1 98.81 101 THR B O 1
ATOM 1855 N N . ASP B 1 102 ? -3.332 18.625 -7.227 1 98.88 102 ASP B N 1
ATOM 1856 C CA . ASP B 1 102 ? -3.855 17.609 -6.316 1 98.88 102 ASP B CA 1
ATOM 1857 C C . ASP B 1 102 ? -2.965 16.375 -6.301 1 98.88 102 ASP B C 1
ATOM 1859 O O . ASP B 1 102 ? -2.557 15.891 -7.359 1 98.88 102 ASP B O 1
ATOM 1863 N N . PHE B 1 103 ? -2.561 16 -5.141 1 98.81 103 PHE B N 1
ATOM 1864 C CA . PHE B 1 103 ? -1.605 14.938 -4.891 1 98.81 103 PHE B CA 1
ATOM 1865 C C . PHE B 1 103 ? -2.309 13.703 -4.332 1 98.81 103 PHE B C 1
ATOM 1867 O O . PHE B 1 103 ? -2.832 13.734 -3.215 1 98.81 103 PHE B O 1
ATOM 1874 N N . ARG B 1 104 ? -2.361 12.578 -5.129 1 98.88 104 ARG B N 1
ATOM 1875 C CA . ARG B 1 104 ? -2.982 11.328 -4.691 1 98.88 104 ARG B CA 1
ATOM 1876 C C . ARG B 1 104 ? -1.927 10.281 -4.355 1 98.88 104 ARG B C 1
ATOM 1878 O O . ARG B 1 104 ? -0.958 10.109 -5.094 1 98.88 104 ARG B O 1
ATOM 1885 N N . CYS B 1 105 ? -2.141 9.648 -3.195 1 98.88 105 CYS B N 1
ATOM 1886 C CA . CYS B 1 105 ? -1.145 8.672 -2.77 1 98.88 105 CYS B CA 1
ATOM 1887 C C . CYS B 1 105 ? -1.801 7.508 -2.035 1 98.88 105 CYS B C 1
ATOM 1889 O O . CYS B 1 105 ? -2.926 7.633 -1.548 1 98.88 105 CYS B O 1
ATOM 1891 N N . VAL B 1 106 ? -1.14 6.395 -2.07 1 98.94 106 VAL B N 1
ATOM 1892 C CA . VAL B 1 106 ? -1.452 5.23 -1.248 1 98.94 106 VAL B CA 1
ATOM 1893 C C . VAL B 1 106 ? -0.585 5.238 0.009 1 98.94 106 VAL B C 1
ATOM 1895 O O . VAL B 1 106 ? 0.642 5.332 -0.077 1 98.94 106 VAL B O 1
ATOM 1898 N N . CYS B 1 107 ? -1.196 5.168 1.166 1 98.88 107 CYS B N 1
ATOM 1899 C CA . CYS B 1 107 ? -0.491 5.238 2.441 1 98.88 107 CYS B CA 1
ATOM 1900 C C . CYS B 1 107 ? -0.627 3.93 3.211 1 98.88 107 CYS B C 1
ATOM 1902 O O . CYS B 1 107 ? -1.726 3.383 3.322 1 98.88 107 CYS B O 1
ATOM 1904 N N . VAL B 1 108 ? 0.455 3.443 3.723 1 98.94 108 VAL B N 1
ATOM 1905 C CA . VAL B 1 108 ? 0.476 2.256 4.57 1 98.94 108 VAL B CA 1
ATOM 1906 C C . VAL B 1 108 ? 1.018 2.617 5.949 1 98.94 108 VAL B C 1
ATOM 1908 O O . VAL B 1 108 ? 2.07 3.248 6.066 1 98.94 108 VAL B O 1
ATOM 1911 N N . PHE B 1 109 ? 0.32 2.189 7.035 1 98.62 109 PHE B N 1
ATOM 1912 C CA . PHE B 1 109 ? 0.732 2.533 8.391 1 98.62 109 PHE B CA 1
ATOM 1913 C C . PHE B 1 109 ? 1.006 1.276 9.211 1 98.62 109 PHE B C 1
ATOM 1915 O O . PHE B 1 109 ? 0.287 0.282 9.086 1 98.62 109 PHE B O 1
ATOM 1922 N N . ASN B 1 110 ? 2.01 1.365 10.047 1 98 110 ASN B N 1
ATOM 1923 C CA . ASN B 1 110 ? 2.291 0.445 11.148 1 98 110 ASN B CA 1
ATOM 1924 C C . ASN B 1 110 ? 2.66 1.192 12.422 1 98 110 ASN B C 1
ATOM 1926 O O . ASN B 1 110 ? 3.604 1.984 12.438 1 98 110 ASN B O 1
ATOM 1930 N N . PRO B 1 111 ? 1.994 0.893 13.586 1 97.12 111 PRO B N 1
ATOM 1931 C CA . PRO B 1 111 ? 0.768 0.105 13.727 1 97.12 111 PRO B CA 1
ATOM 1932 C C . PRO B 1 111 ? -0.397 0.678 12.922 1 97.12 111 PRO B C 1
ATOM 1934 O O . PRO B 1 111 ? -0.348 1.836 12.5 1 97.12 111 PRO B O 1
ATOM 1937 N N . PRO B 1 112 ? -1.407 -0.169 12.641 1 97.88 112 PRO B N 1
ATOM 1938 C CA . PRO B 1 112 ? -2.535 0.283 11.82 1 97.88 112 PRO B CA 1
ATOM 1939 C C . PRO B 1 112 ? -3.348 1.387 12.5 1 97.88 112 PRO B C 1
ATOM 1941 O O . PRO B 1 112 ? -3.521 1.371 13.719 1 97.88 112 PRO B O 1
ATOM 1944 N N . VAL B 1 113 ? -3.867 2.322 11.672 1 96.88 113 VAL B N 1
ATOM 1945 C CA . VAL B 1 113 ? -4.758 3.379 12.141 1 96.88 113 VAL B CA 1
ATOM 1946 C C . VAL B 1 113 ? -6.156 2.812 12.367 1 96.88 113 VAL B C 1
ATOM 1948 O O . VAL B 1 113 ? -6.582 1.891 11.672 1 96.88 113 VAL B O 1
ATOM 1951 N N . THR B 1 114 ? -6.918 3.391 13.281 1 95.88 114 THR B N 1
ATOM 1952 C CA . THR B 1 114 ? -8.258 2.908 13.617 1 95.88 114 THR B CA 1
ATOM 1953 C C . THR B 1 114 ? -9.297 3.516 12.68 1 95.88 114 THR B C 1
ATOM 1955 O O . THR B 1 114 ? -10.406 3.002 12.562 1 95.88 114 THR B O 1
ATOM 1958 N N . GLY B 1 115 ? -8.969 4.574 12.039 1 94.5 115 GLY B N 1
ATOM 1959 C CA . GLY B 1 115 ? -9.898 5.281 11.18 1 94.5 115 GLY B CA 1
ATOM 1960 C C . GLY B 1 115 ? -10.383 6.59 11.766 1 94.5 115 GLY B C 1
ATOM 1961 O O . GLY B 1 115 ? -11 7.398 11.07 1 94.5 115 GLY B O 1
ATOM 1962 N N . ARG B 1 116 ? -10.055 6.867 12.961 1 93 116 ARG B N 1
ATOM 1963 C CA . ARG B 1 116 ? -10.57 8.055 13.633 1 93 116 ARG B CA 1
ATOM 1964 C C . ARG B 1 116 ? -9.477 9.109 13.789 1 93 116 ARG B C 1
ATOM 1966 O O . ARG B 1 116 ? -9.734 10.219 14.273 1 93 116 ARG B O 1
ATOM 1973 N N . GLU B 1 117 ? -8.273 8.703 13.492 1 92.94 117 GLU B N 1
ATOM 1974 C CA . GLU B 1 117 ? -7.148 9.602 13.703 1 92.94 117 GLU B CA 1
ATOM 1975 C C . GLU B 1 117 ? -7.223 10.812 12.781 1 92.94 117 GLU B C 1
ATOM 1977 O O . GLU B 1 117 ? -7.59 10.68 11.609 1 92.94 117 GLU B O 1
ATOM 1982 N N . ASP B 1 118 ? -6.965 12.008 13.25 1 92.81 118 ASP B N 1
ATOM 1983 C CA . ASP B 1 118 ? -6.656 13.258 12.562 1 92.81 118 ASP B CA 1
ATOM 1984 C C . ASP B 1 118 ? -5.445 13.945 13.188 1 92.81 118 ASP B C 1
ATOM 1986 O O . ASP B 1 118 ? -5.105 13.688 14.344 1 92.81 118 ASP B O 1
ATOM 1990 N N . HIS B 1 119 ? -4.773 14.719 12.344 1 89.56 119 HIS B N 1
ATOM 1991 C CA . HIS B 1 119 ? -3.633 15.445 12.898 1 89.56 119 HIS B CA 1
ATOM 1992 C C . HIS B 1 119 ? -4.074 16.453 13.953 1 89.56 119 HIS B C 1
ATOM 1994 O O . HIS B 1 119 ? -5.031 17.203 13.734 1 89.56 119 HIS B O 1
ATOM 2000 N N . ASP B 1 120 ? -3.379 16.484 15.109 1 87.81 120 ASP B N 1
ATOM 2001 C CA . ASP B 1 120 ? -3.656 17.5 16.125 1 87.81 120 ASP B CA 1
ATOM 2002 C C . ASP B 1 120 ? -2.896 18.797 15.828 1 87.81 120 ASP B C 1
ATOM 2004 O O . ASP B 1 120 ? -2.371 18.969 14.727 1 87.81 120 ASP B O 1
ATOM 2008 N N . GLU B 1 121 ? -2.854 19.672 16.75 1 85.38 121 GLU B N 1
ATOM 2009 C CA . GLU B 1 121 ? -2.27 21 16.547 1 85.38 121 GLU B CA 1
ATOM 2010 C C . GLU B 1 121 ? -0.761 20.906 16.344 1 85.38 121 GLU B C 1
ATOM 2012 O O . GLU B 1 121 ? -0.152 21.812 15.781 1 85.38 121 GLU B O 1
ATOM 2017 N N . ASN B 1 122 ? -0.156 19.812 16.797 1 85 122 ASN B N 1
ATOM 2018 C CA . ASN B 1 122 ? 1.279 19.609 16.625 1 85 122 ASN B CA 1
ATOM 2019 C C . ASN B 1 122 ? 1.585 18.734 15.414 1 85 122 ASN B C 1
ATOM 2021 O O . ASN B 1 122 ? 2.738 18.375 15.18 1 85 122 ASN B O 1
ATOM 2025 N N . GLY B 1 123 ? 0.57 18.344 14.695 1 85.38 123 GLY B N 1
ATOM 2026 C CA . GLY B 1 123 ? 0.743 17.516 13.516 1 85.38 123 GLY B CA 1
ATOM 2027 C C . GLY B 1 123 ? 0.799 16.031 13.82 1 85.38 123 GLY B C 1
ATOM 2028 O O . GLY B 1 123 ? 1.135 15.219 12.953 1 85.38 123 GLY B O 1
ATOM 2029 N N . VAL B 1 124 ? 0.447 15.625 15.031 1 85.81 124 VAL B N 1
ATOM 2030 C CA . VAL B 1 124 ? 0.616 14.25 15.477 1 85.81 124 VAL B CA 1
ATOM 2031 C C . VAL B 1 124 ? -0.664 13.461 15.211 1 85.81 124 VAL B C 1
ATOM 2033 O O . VAL B 1 124 ? -1.768 13.953 15.453 1 85.81 124 VAL B O 1
ATOM 2036 N N . TYR B 1 125 ? -0.488 12.242 14.578 1 86.88 125 TYR B N 1
ATOM 2037 C CA . TYR B 1 125 ? -1.543 11.242 14.703 1 86.88 125 TYR B CA 1
ATOM 2038 C C . TYR B 1 125 ? -1.539 10.609 16.094 1 86.88 125 TYR B C 1
ATOM 2040 O O . TYR B 1 125 ? -0.571 9.953 16.484 1 86.88 125 TYR B O 1
ATOM 2048 N N . PRO B 1 126 ? -2.592 10.875 16.859 1 87.69 126 PRO B N 1
ATOM 2049 C CA . PRO B 1 126 ? -2.621 10.188 18.141 1 87.69 126 PRO B CA 1
ATOM 2050 C C . PRO B 1 126 ? -2.658 8.664 18.016 1 87.69 126 PRO B C 1
ATOM 2052 O O . PRO B 1 126 ? -3.064 8.148 16.969 1 87.69 126 PRO B O 1
ATOM 2055 N N . LEU B 1 127 ? -2.139 7.934 18.984 1 89.12 127 LEU B N 1
ATOM 2056 C CA . LEU B 1 127 ? -2.273 6.48 19.016 1 89.12 127 LEU B CA 1
ATOM 2057 C C . LEU B 1 127 ? -3.621 6.074 19.609 1 89.12 127 LEU B C 1
ATOM 2059 O O . LEU B 1 127 ? -3.832 6.184 20.812 1 89.12 127 LEU B O 1
ATOM 2063 N N . LEU B 1 128 ? -4.496 5.641 18.703 1 87.31 128 LEU B N 1
ATOM 2064 C CA . LEU B 1 128 ? -5.816 5.188 19.141 1 87.31 128 LEU B CA 1
ATOM 2065 C C . LEU B 1 128 ? -5.898 3.666 19.125 1 87.31 128 LEU B C 1
ATOM 2067 O O . LEU B 1 128 ? -5.211 3.01 18.344 1 87.31 128 LEU B O 1
ATOM 2071 N N . THR B 1 129 ? -6.594 3.111 20 1 86.56 129 THR B N 1
ATOM 2072 C CA . THR B 1 129 ? -6.824 1.672 20.016 1 86.56 129 THR B CA 1
ATOM 2073 C C . THR B 1 129 ? -8.281 1.353 19.688 1 86.56 129 THR B C 1
ATOM 2075 O O . THR B 1 129 ? -9.172 2.162 19.953 1 86.56 129 THR B O 1
ATOM 2078 N N . GLU B 1 130 ? -8.414 0.24 19 1 86.5 130 GLU B N 1
ATOM 2079 C CA . GLU B 1 130 ? -9.773 -0.203 18.734 1 86.5 130 GLU B CA 1
ATOM 2080 C C . GLU B 1 130 ? -10.531 -0.5 20.031 1 86.5 130 GLU B C 1
ATOM 2082 O O . GLU B 1 130 ? -9.953 -1.045 20.969 1 86.5 130 GLU B O 1
ATOM 2087 N N . GLU B 1 131 ? -11.703 0.012 19.969 1 74.94 131 GLU B N 1
ATOM 2088 C CA . GLU B 1 131 ? -12.539 -0.323 21.125 1 74.94 131 GLU B CA 1
ATOM 2089 C C . GLU B 1 131 ? -12.805 -1.823 21.188 1 74.94 131 GLU B C 1
ATOM 2091 O O . GLU B 1 131 ? -12.93 -2.484 20.156 1 74.94 131 GLU B O 1
ATOM 2096 N N . ALA B 1 132 ? -12.688 -2.402 22.438 1 66.69 132 ALA B N 1
ATOM 2097 C CA . ALA B 1 132 ? -12.922 -3.82 22.688 1 66.69 132 ALA B CA 1
ATOM 2098 C C . ALA B 1 132 ? -14.328 -4.227 22.266 1 66.69 132 ALA B C 1
ATOM 2100 O O . ALA B 1 132 ? -15.273 -3.451 22.391 1 66.69 132 ALA B O 1
#

InterPro domains:
  IPR010462 Ectoine synthase [MF_01255] (1-129)
  IPR010462 Ectoine synthase [NF009806] (1-131)
  IPR010462 Ectoine synthase [PF06339] (1-127)
  IPR010462 Ectoine synthase [PTHR39289] (1-131)
  IPR010462 Ectoine synthase [cd06978] (2-114)
  IPR011051 RmlC-like cupin domain superfamily [SSF51182] (1-127)
  IPR014710 RmlC-like jelly roll fold [G3DSA:2.60.120.10] (1-117)

Secondary structure (DSSP, 8-state):
-EEEEHHHHTTSTTEEE-TTSSEEEEEEE-GGG-SS-EEEEEEEPTT--EEEB-TT-EEEEEEEES-EEEEETTT--EEEE-TTEEEEESS---EEEEESS-EEEEEEEESPP-S-----TTSB--------/-EEEEHHHHTTSTTEEE-TTSSEEEEEEE-GGG-SS-EEEEEEEPTT--EEEB-TT-EEEEEEEES-EEEEETTT--EEEE-TTEEEEESS---EEEEESS-EEEEEEEESPP-S-----TTSB--------

Solvent-accessible surface area (backbone atoms only — not comparable to full-atom values): 13548 Å² total; per-residue (Å²): 109,49,76,52,36,54,80,76,36,58,85,39,84,39,34,42,67,45,91,85,68,43,36,36,33,42,48,79,38,31,37,86,68,69,62,65,37,16,37,30,44,34,39,34,40,49,77,36,73,50,64,40,20,34,80,68,34,32,40,40,39,33,29,69,37,47,30,30,40,38,32,37,63,81,78,67,52,72,46,82,43,38,58,51,27,30,40,31,33,77,70,40,54,41,30,34,41,36,20,74,33,53,25,32,28,43,36,40,29,29,63,33,49,63,66,77,69,55,68,48,99,80,15,33,41,66,86,67,74,76,80,130,108,49,77,52,37,53,78,75,36,58,85,39,84,40,33,42,66,44,93,86,69,42,37,37,34,43,49,79,39,30,35,86,71,70,61,66,37,14,36,31,43,35,38,34,39,47,77,36,73,50,64,40,21,34,79,66,34,34,38,41,40,34,28,68,36,48,29,28,41,37,34,36,64,81,78,65,51,71,45,82,43,36,58,50,27,29,40,31,34,78,70,37,54,39,31,35,42,36,20,73,32,54,26,32,28,44,34,39,28,28,64,32,49,64,64,76,70,56,67,48,99,82,15,32,42,65,87,68,75,75,82,130

Sequence (264 aa):
MIVRSFSDIENTDRHVKSASGTWESKRIVLAKEKVGFSLHETVLYAGTETSMWYANHIEAVLCTEGEAELTNDETGETHWISPGTMYLLDGHERHTLRPKTDFRCVCVFNPPVTGREDHDENGVYPLLTEEAMIVRSFSDIENTDRHVKSASGTWESKRIVLAKEKVGFSLHETVLYAGTETSMWYANHIEAVLCTEGEAELTNDETGETHWISPGTMYLLDGHERHTLRPKTDFRCVCVFNPPVTGREDHDENGVYPLLTEEA